Protein AF-A0A4R1Q1Z0-F1 (afdb_monomer)

Nearest PDB structures (foldseek):
  1ogk-assembly2_D  TM=5.297E-01  e=5.772E-01  Trypanosoma cruzi
  6xz3-assembly1_A-2  TM=3.949E-01  e=1.586E+00  Homo sapiens
  1yuz-assembly1_A  TM=3.335E-01  e=2.330E+00  Nitratidesulfovibrio vulgaris str. Hildenborough

Mean predicted aligned error: 6.87 Å

Structure (mmCIF, N/CA/C/O backbone):
data_AF-A0A4R1Q1Z0-F1
#
_entry.id   AF-A0A4R1Q1Z0-F1
#
loop_
_atom_site.group_PDB
_atom_site.id
_atom_site.type_symbol
_atom_site.label_atom_id
_atom_site.label_alt_id
_atom_site.label_comp_id
_atom_site.label_asym_id
_atom_site.label_entity_id
_atom_site.label_seq_id
_atom_site.pdbx_PDB_ins_code
_atom_site.Cartn_x
_atom_site.Cartn_y
_atom_site.Cartn_z
_atom_site.occupancy
_atom_site.B_iso_or_equiv
_atom_site.auth_seq_id
_atom_site.auth_comp_id
_atom_site.auth_asym_id
_atom_site.auth_atom_id
_atom_site.pdbx_PDB_model_num
ATOM 1 N N . MET A 1 1 ? 20.533 -13.311 30.817 1.00 55.41 1 MET A N 1
ATOM 2 C CA . MET A 1 1 ? 19.687 -13.899 29.756 1.00 55.41 1 MET A CA 1
ATOM 3 C C . MET A 1 1 ? 18.269 -13.989 30.281 1.00 55.41 1 MET A C 1
ATOM 5 O O . MET A 1 1 ? 18.076 -14.573 31.343 1.00 55.41 1 MET A O 1
ATOM 9 N N . ALA A 1 2 ? 17.304 -13.384 29.593 1.00 58.66 2 ALA A N 1
ATOM 10 C CA . ALA A 1 2 ? 15.893 -13.552 29.928 1.00 58.66 2 ALA A CA 1
ATOM 11 C C . ALA A 1 2 ? 15.382 -14.845 29.272 1.00 58.66 2 ALA A C 1
ATOM 13 O O . ALA A 1 2 ? 15.589 -15.056 28.075 1.00 58.66 2 ALA A O 1
ATOM 14 N N . LYS A 1 3 ? 14.753 -15.734 30.052 1.00 61.94 3 LYS A N 1
ATOM 15 C CA . LYS A 1 3 ? 14.012 -16.875 29.498 1.00 61.94 3 LYS A CA 1
ATOM 16 C C . LYS A 1 3 ? 12.682 -16.350 28.974 1.00 61.94 3 LYS A C 1
ATOM 18 O O . LYS A 1 3 ? 11.874 -15.863 29.759 1.00 61.94 3 LYS A O 1
ATOM 23 N 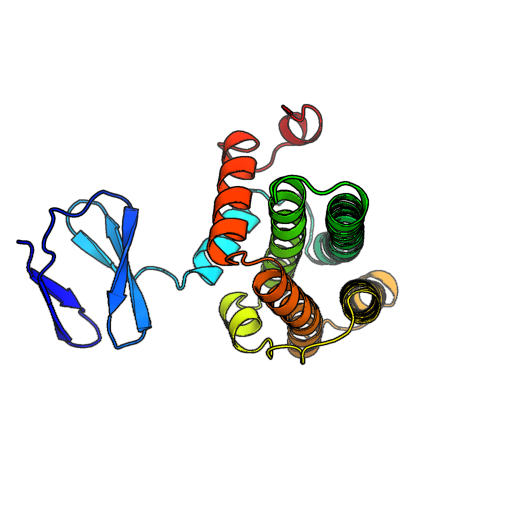N . LYS A 1 4 ? 12.456 -16.460 27.667 1.00 70.81 4 LYS A N 1
ATOM 24 C CA . LYS A 1 4 ? 11.132 -16.243 27.081 1.00 70.81 4 LYS A CA 1
ATOM 25 C C . LYS A 1 4 ? 10.390 -17.557 27.078 1.00 70.81 4 LYS A C 1
ATOM 27 O O . LYS A 1 4 ? 10.979 -18.545 26.663 1.00 70.81 4 LYS A O 1
ATOM 32 N N . GLN A 1 5 ? 9.127 -17.559 27.474 1.00 69.62 5 GLN A N 1
ATOM 33 C CA . GLN A 1 5 ? 8.225 -18.678 27.240 1.00 69.62 5 GLN A CA 1
ATOM 34 C C . GLN A 1 5 ? 7.004 -18.138 26.513 1.00 69.62 5 GLN A C 1
ATOM 36 O O . GLN A 1 5 ? 6.340 -17.226 26.999 1.00 69.62 5 GLN A O 1
ATOM 41 N N . CYS A 1 6 ? 6.714 -18.683 25.338 1.00 70.12 6 CYS A N 1
ATOM 42 C CA . CYS A 1 6 ? 5.484 -18.340 24.651 1.00 70.12 6 CYS A CA 1
ATOM 43 C C . CYS A 1 6 ? 4.298 -19.009 25.368 1.00 70.12 6 CYS A C 1
ATOM 45 O O . CYS A 1 6 ? 4.290 -20.237 25.486 1.00 70.12 6 CYS A O 1
ATOM 47 N N . PRO A 1 7 ? 3.273 -18.250 25.792 1.00 64.00 7 PRO A N 1
ATOM 48 C CA . PRO A 1 7 ? 2.113 -18.807 26.488 1.00 64.00 7 PRO A CA 1
ATOM 49 C C . PRO A 1 7 ? 1.233 -19.680 25.579 1.00 64.00 7 PRO A C 1
ATOM 51 O O . PRO A 1 7 ? 0.451 -20.479 26.078 1.00 64.00 7 PRO A O 1
ATOM 54 N N . ASN A 1 8 ? 1.371 -19.548 24.254 1.00 64.62 8 ASN A N 1
ATOM 55 C CA . ASN A 1 8 ? 0.574 -20.279 23.269 1.00 64.62 8 ASN A CA 1
ATOM 56 C C . ASN A 1 8 ? 1.241 -21.590 22.812 1.00 64.62 8 ASN A C 1
ATOM 58 O O . ASN A 1 8 ? 0.623 -22.646 22.834 1.00 64.62 8 ASN A O 1
ATOM 62 N N . CYS A 1 9 ? 2.510 -21.525 22.387 1.00 76.06 9 CYS A N 1
ATOM 63 C CA . CYS A 1 9 ? 3.259 -22.679 21.862 1.00 76.06 9 CYS A CA 1
ATOM 64 C C . CYS A 1 9 ? 4.075 -23.404 22.953 1.00 76.06 9 CYS A C 1
ATOM 66 O O . CYS A 1 9 ? 4.629 -24.468 22.694 1.00 76.06 9 CYS A O 1
ATOM 68 N N . GLY A 1 10 ? 4.229 -22.819 24.148 1.00 72.00 10 GLY A N 1
ATOM 69 C CA . GLY A 1 10 ? 5.053 -23.357 25.240 1.00 72.00 10 GLY A CA 1
ATOM 70 C C . GLY A 1 10 ? 6.567 -23.313 24.991 1.00 72.00 10 GLY A C 1
ATOM 71 O O . GLY A 1 10 ? 7.350 -23.590 25.901 1.00 72.00 10 GLY A O 1
ATOM 72 N N . ILE A 1 11 ? 6.998 -22.945 23.779 1.00 75.50 11 ILE A N 1
ATOM 73 C CA . ILE A 1 11 ? 8.408 -22.899 23.391 1.00 75.50 11 ILE A CA 1
ATOM 74 C C . ILE A 1 11 ? 9.126 -21.864 24.245 1.00 75.50 11 ILE A C 1
ATOM 76 O O . ILE A 1 11 ? 8.653 -20.739 24.428 1.00 75.50 11 ILE A O 1
ATOM 80 N N . THR A 1 12 ? 10.285 -22.273 24.754 1.00 71.62 12 THR A N 1
ATOM 81 C CA . THR A 1 12 ? 11.177 -21.424 25.532 1.00 71.62 12 THR A CA 1
ATOM 82 C C . THR A 1 12 ? 12.448 -21.172 24.739 1.00 71.62 12 THR A C 1
ATOM 84 O O . THR A 1 12 ? 13.056 -22.122 24.250 1.00 71.62 12 THR A O 1
ATOM 87 N N . TRP A 1 13 ? 12.874 -19.918 24.619 1.00 72.56 13 TRP A N 1
ATOM 88 C CA . TRP A 1 13 ? 14.158 -19.582 24.003 1.00 72.56 13 TRP A CA 1
ATOM 89 C C . TRP A 1 13 ? 14.901 -18.520 24.807 1.00 72.56 13 TRP A C 1
ATOM 91 O O . TRP A 1 13 ? 14.316 -17.767 25.592 1.00 72.56 13 TRP A O 1
ATOM 101 N N . LEU A 1 14 ? 16.225 -18.527 24.659 1.00 63.72 14 LEU A N 1
ATOM 102 C CA . LEU A 1 14 ? 17.121 -17.611 25.350 1.00 63.72 14 LEU A CA 1
ATOM 103 C C . LEU A 1 14 ? 17.309 -16.360 24.505 1.00 63.72 14 LEU A C 1
ATOM 105 O O . LEU A 1 14 ? 17.727 -16.443 23.351 1.00 63.72 14 LEU A O 1
ATOM 109 N N . GLU A 1 15 ? 17.054 -15.201 25.101 1.00 66.75 15 GLU A N 1
ATOM 110 C CA . GLU A 1 15 ? 17.528 -13.949 24.532 1.00 66.75 15 GLU A CA 1
ATOM 111 C C . GLU A 1 15 ? 18.948 -13.674 25.020 1.00 66.75 15 GLU A C 1
ATOM 113 O O . GLU A 1 15 ? 19.217 -13.623 26.229 1.00 66.75 15 GLU A O 1
ATOM 118 N N . LEU A 1 16 ? 19.867 -13.556 24.057 1.00 63.03 16 LEU A N 1
ATOM 119 C CA . LEU A 1 16 ? 21.285 -13.304 24.312 1.00 63.03 16 LEU A CA 1
ATOM 120 C C . LEU A 1 16 ? 21.515 -11.896 24.890 1.00 63.03 16 LEU A C 1
ATOM 122 O O . LEU A 1 16 ? 22.477 -11.694 25.627 1.00 63.03 16 LEU A O 1
ATOM 126 N N . SER A 1 17 ? 20.607 -10.956 24.617 1.00 73.94 17 SER A N 1
ATOM 127 C CA . SER A 1 17 ? 20.617 -9.572 25.097 1.00 73.94 17 SER A CA 1
ATOM 128 C C . SER A 1 17 ? 19.426 -9.265 26.016 1.00 73.94 17 SER A C 1
ATOM 130 O O . SER A 1 17 ? 18.444 -10.004 26.071 1.00 73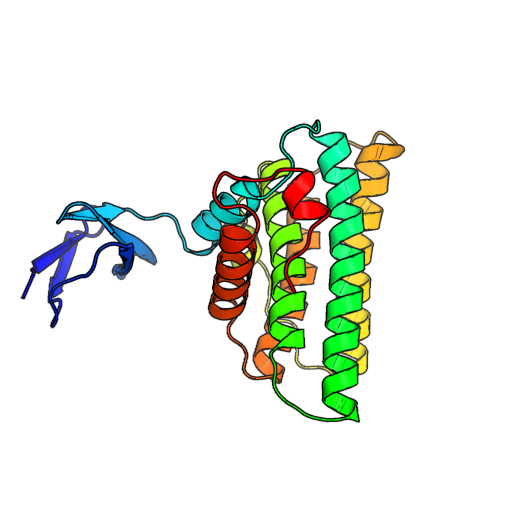.94 17 SER A O 1
ATOM 132 N N . ILE A 1 18 ? 19.529 -8.175 26.782 1.00 79.94 18 ILE A N 1
ATOM 133 C CA . ILE A 1 18 ? 18.391 -7.615 27.524 1.00 79.94 18 ILE A CA 1
ATOM 134 C C . ILE A 1 18 ? 17.449 -6.975 26.495 1.00 79.94 18 ILE A C 1
ATOM 136 O O . ILE A 1 18 ? 17.932 -6.167 25.697 1.00 79.94 18 ILE A O 1
ATOM 140 N N . PRO A 1 19 ? 16.152 -7.320 26.484 1.00 76.81 19 PRO A N 1
ATOM 141 C CA . PRO A 1 19 ? 15.234 -6.746 25.522 1.00 76.81 19 PRO A CA 1
ATOM 142 C C . PRO A 1 19 ? 14.951 -5.270 25.780 1.00 76.81 19 PRO A C 1
ATOM 144 O O . PRO A 1 19 ? 14.929 -4.813 26.924 1.00 76.81 19 PRO A O 1
ATOM 147 N N . VAL A 1 20 ? 14.730 -4.531 24.695 1.00 81.81 20 VAL A N 1
ATOM 148 C CA . VAL A 1 20 ? 14.376 -3.105 24.728 1.00 81.81 20 VAL A CA 1
ATOM 149 C C . VAL A 1 20 ? 12.871 -2.921 24.555 1.00 81.81 20 VAL A C 1
ATOM 151 O O . VAL A 1 20 ? 12.207 -3.734 23.911 1.00 81.81 20 VAL A O 1
ATOM 154 N N . GLU A 1 21 ? 12.316 -1.860 25.138 1.00 80.81 21 GLU A N 1
ATOM 155 C CA . GLU A 1 21 ? 10.889 -1.541 25.014 1.00 80.81 21 GLU A CA 1
ATOM 156 C C . GLU A 1 21 ? 10.485 -1.436 23.532 1.00 80.81 21 GLU A C 1
ATOM 158 O O . GLU A 1 21 ? 11.156 -0.778 22.736 1.00 80.81 21 GLU A O 1
ATOM 163 N N . GLY A 1 22 ? 9.404 -2.116 23.149 1.00 71.94 22 GLY A N 1
ATOM 164 C CA . GLY A 1 22 ? 8.926 -2.187 21.767 1.00 71.94 22 GLY A CA 1
ATOM 165 C C . GLY A 1 22 ? 9.637 -3.219 20.887 1.00 71.94 22 GLY A C 1
ATOM 166 O O . GLY A 1 22 ? 9.250 -3.382 19.727 1.00 71.94 22 GLY A O 1
ATOM 167 N N . GLN A 1 23 ? 10.633 -3.947 21.404 1.00 80.44 23 GLN A N 1
ATOM 168 C CA . GLN A 1 23 ? 11.298 -5.001 20.643 1.00 80.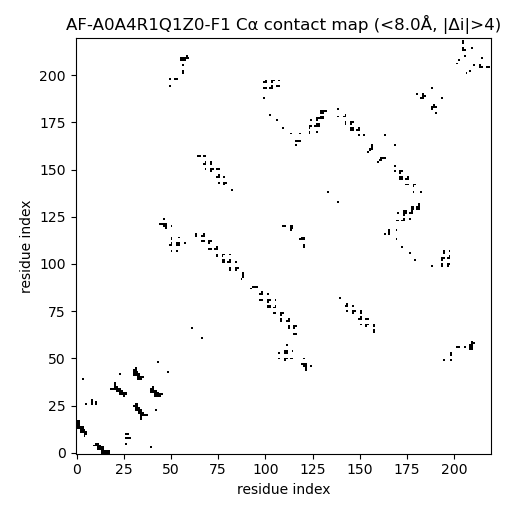44 23 GLN A CA 1
ATOM 169 C C . GLN A 1 23 ? 10.293 -6.074 20.214 1.00 80.44 23 GLN A C 1
ATOM 171 O O . GLN A 1 23 ? 9.562 -6.620 21.041 1.00 80.44 23 GLN A O 1
ATOM 176 N N . LYS A 1 24 ? 10.295 -6.404 18.918 1.00 78.69 24 LYS A N 1
ATOM 177 C CA . LYS A 1 24 ? 9.477 -7.475 18.340 1.00 78.69 24 LYS A CA 1
ATOM 178 C C . LYS A 1 24 ? 10.284 -8.769 18.213 1.00 78.69 24 LYS A C 1
ATOM 180 O O . LYS A 1 24 ? 11.485 -8.751 17.954 1.00 78.69 24 LYS A O 1
ATOM 185 N N . THR A 1 25 ? 9.625 -9.906 18.391 1.00 74.75 25 THR A N 1
ATOM 186 C CA . THR A 1 25 ? 10.178 -11.251 18.158 1.00 74.75 25 THR A CA 1
ATOM 187 C C . THR A 1 25 ? 9.052 -12.176 17.691 1.00 74.75 25 THR A C 1
ATOM 189 O O . THR A 1 25 ? 7.886 -11.845 17.881 1.00 74.75 25 THR A O 1
ATOM 192 N N . SER A 1 26 ? 9.363 -13.334 17.115 1.00 72.50 26 SER A N 1
ATOM 193 C CA . SER A 1 26 ? 8.369 -14.340 16.715 1.00 72.50 26 SER A CA 1
ATOM 194 C C . SER A 1 26 ? 8.646 -15.703 17.375 1.00 72.50 26 SER A C 1
ATOM 196 O O . SER A 1 26 ? 9.806 -16.083 17.536 1.00 72.50 26 SER A O 1
ATOM 198 N N . CYS A 1 27 ? 7.597 -16.438 17.796 1.00 72.94 27 CYS A N 1
ATOM 199 C CA . CYS A 1 27 ? 7.708 -17.882 18.124 1.00 72.94 27 CYS A CA 1
ATOM 200 C C . CYS A 1 27 ? 7.717 -18.693 16.812 1.00 72.94 27 CYS A C 1
ATOM 202 O O . CYS A 1 27 ? 7.196 -18.240 15.798 1.00 72.94 27 CYS A O 1
ATOM 204 N N . MET A 1 28 ? 8.192 -19.946 16.849 1.00 71.12 28 MET A N 1
ATOM 205 C CA . MET A 1 28 ? 7.955 -20.936 15.781 1.00 71.12 28 MET A CA 1
ATOM 206 C C . MET A 1 28 ? 6.467 -21.195 15.468 1.00 71.12 28 MET A C 1
ATOM 208 O O . MET A 1 28 ? 6.174 -21.792 14.445 1.00 71.12 28 MET A O 1
ATOM 212 N N . CYS A 1 29 ? 5.522 -20.762 16.313 1.00 67.25 29 CYS A N 1
ATOM 213 C CA . CYS A 1 29 ? 4.090 -20.760 15.986 1.00 67.25 29 CYS A CA 1
ATOM 214 C C . CYS A 1 29 ? 3.644 -19.514 15.203 1.00 67.25 29 CYS A C 1
ATOM 216 O O . CYS A 1 29 ? 2.459 -19.196 15.205 1.00 67.25 29 CYS A O 1
ATOM 218 N N . GLU A 1 30 ? 4.597 -18.773 14.630 1.00 67.00 30 GLU A N 1
ATOM 219 C CA . GLU A 1 30 ? 4.412 -17.582 13.785 1.00 67.00 30 GLU A CA 1
ATOM 220 C C . GLU A 1 30 ? 3.736 -16.385 14.470 1.00 67.00 30 GLU A C 1
ATOM 222 O O . GLU A 1 30 ? 3.604 -15.315 13.882 1.00 67.00 30 GLU A O 1
ATOM 227 N N . LYS A 1 31 ? 3.392 -16.505 15.757 1.00 72.12 31 LYS A N 1
ATOM 228 C CA . LYS A 1 31 ? 2.925 -15.374 16.555 1.00 72.12 31 LYS A CA 1
ATOM 229 C C . LYS A 1 31 ? 4.054 -14.387 16.825 1.00 72.12 31 LYS A C 1
ATOM 231 O O . LYS A 1 31 ? 5.142 -14.774 17.269 1.00 72.12 31 LYS A O 1
ATOM 236 N N . THR A 1 32 ? 3.747 -13.113 16.621 1.00 75.75 32 THR A N 1
ATOM 237 C CA . THR A 1 32 ? 4.595 -11.989 17.014 1.00 75.75 32 THR A CA 1
ATOM 238 C C . THR A 1 32 ? 4.410 -11.713 18.501 1.00 75.75 32 THR A C 1
ATOM 240 O O . THR A 1 32 ? 3.306 -11.795 19.028 1.00 75.75 32 THR A O 1
ATOM 243 N N . PHE A 1 33 ? 5.489 -11.361 19.187 1.00 77.69 33 PHE A N 1
ATOM 244 C CA . PHE A 1 33 ? 5.475 -10.873 20.559 1.00 77.69 33 PHE A CA 1
ATOM 245 C C . PHE A 1 33 ? 6.198 -9.534 20.619 1.00 77.69 33 PHE A C 1
ATOM 247 O O . PHE A 1 33 ? 7.193 -9.336 19.917 1.00 77.69 33 PHE A O 1
ATOM 254 N N . VAL A 1 34 ? 5.712 -8.631 21.466 1.00 78.94 34 VAL A N 1
ATOM 255 C CA . VAL A 1 34 ? 6.321 -7.318 21.706 1.00 78.94 34 VAL A CA 1
ATOM 256 C C . VAL A 1 34 ? 6.708 -7.210 23.173 1.00 78.94 34 VAL A C 1
ATOM 258 O O . VAL A 1 34 ? 5.917 -7.550 24.055 1.00 78.94 34 VAL A O 1
ATOM 261 N N . PHE A 1 35 ? 7.928 -6.754 23.439 1.00 78.50 35 PHE A N 1
ATOM 262 C CA . PHE A 1 35 ? 8.377 -6.473 24.795 1.00 78.50 35 PHE A CA 1
ATOM 263 C C . PHE A 1 35 ? 7.803 -5.136 25.262 1.00 78.50 35 PHE A C 1
ATOM 265 O O . PHE A 1 35 ? 8.100 -4.100 24.664 1.00 78.50 35 PHE A O 1
ATOM 272 N N . GLN A 1 36 ? 6.961 -5.167 26.295 1.00 77.25 36 GLN A N 1
ATOM 273 C CA . GLN A 1 36 ? 6.381 -3.974 26.903 1.00 77.25 36 GLN A CA 1
ATOM 274 C C . GLN A 1 36 ? 6.275 -4.104 28.419 1.00 77.25 36 GLN A C 1
ATOM 276 O O . GLN A 1 36 ? 5.877 -5.152 28.940 1.00 77.25 36 GLN A O 1
ATOM 281 N N . ASN A 1 37 ? 6.578 -3.026 29.143 1.00 80.56 37 ASN A N 1
ATOM 282 C CA . ASN A 1 37 ? 6.478 -2.978 30.608 1.00 80.56 37 ASN A CA 1
ATOM 283 C C . ASN A 1 37 ? 7.208 -4.151 31.297 1.00 80.56 37 ASN A C 1
ATOM 285 O O . ASN A 1 37 ? 6.685 -4.786 32.218 1.00 80.56 37 ASN A O 1
ATOM 289 N N . GLY A 1 38 ? 8.401 -4.492 30.803 1.00 77.94 38 GLY A N 1
ATOM 290 C CA . GLY A 1 38 ? 9.226 -5.563 31.366 1.00 77.94 38 GLY A CA 1
ATOM 291 C C . GLY A 1 38 ? 8.775 -6.994 31.041 1.00 77.94 38 GLY A C 1
ATOM 292 O O . GLY A 1 38 ? 9.396 -7.932 31.536 1.00 77.94 38 GLY A O 1
ATOM 293 N N . ASN A 1 39 ? 7.732 -7.187 30.224 1.00 76.81 39 ASN A N 1
ATOM 294 C CA . ASN A 1 39 ? 7.193 -8.504 29.867 1.00 76.81 39 ASN A CA 1
ATOM 295 C C . ASN A 1 39 ? 6.954 -8.646 28.357 1.00 76.81 39 ASN A C 1
ATOM 297 O O . ASN A 1 39 ? 6.812 -7.665 27.634 1.00 76.81 39 ASN A O 1
ATOM 301 N N . TRP A 1 40 ? 6.891 -9.888 27.877 1.00 74.56 40 TRP A N 1
ATOM 302 C CA . TRP A 1 40 ? 6.496 -10.191 26.501 1.00 74.56 40 TRP A CA 1
ATOM 303 C C . TRP A 1 40 ? 4.981 -10.340 26.411 1.00 74.56 40 TRP A C 1
ATOM 305 O O . TRP A 1 40 ? 4.400 -11.166 27.112 1.00 74.56 40 TRP A O 1
ATOM 315 N N . HIS A 1 41 ? 4.365 -9.576 25.515 1.00 73.50 41 HIS A N 1
ATOM 316 C CA . HIS A 1 41 ? 2.935 -9.649 25.213 1.00 73.50 41 HIS A CA 1
ATOM 317 C C . HIS A 1 41 ? 2.745 -10.198 23.807 1.00 73.50 41 HIS A C 1
ATOM 319 O O . HIS A 1 41 ? 3.599 -9.983 22.944 1.00 73.50 41 HIS A O 1
ATOM 325 N N . GLU A 1 42 ? 1.641 -10.908 23.570 1.00 76.00 42 GLU A N 1
ATOM 326 C CA . GLU A 1 42 ? 1.255 -11.271 22.205 1.00 76.00 42 GLU A CA 1
ATOM 327 C C . GLU A 1 42 ? 1.051 -9.983 21.401 1.00 76.00 42 GLU A C 1
ATOM 329 O O . GLU A 1 42 ? 0.263 -9.113 21.769 1.00 76.00 42 GLU A O 1
ATOM 334 N N . GLY A 1 43 ? 1.842 -9.836 20.346 1.00 70.94 43 GLY A N 1
ATOM 335 C CA . GLY A 1 43 ? 1.789 -8.719 19.425 1.00 70.94 43 GLY A CA 1
ATOM 336 C C . GLY A 1 43 ? 0.908 -9.051 18.236 1.00 70.94 43 GLY A C 1
ATOM 337 O O . GLY A 1 43 ? 0.806 -10.207 17.826 1.00 70.94 43 GLY A O 1
ATOM 338 N N . PHE A 1 44 ? 0.332 -8.020 17.630 1.00 72.06 44 PHE A N 1
ATOM 339 C CA . PHE A 1 44 ? -0.293 -8.171 16.324 1.00 72.06 44 PHE A CA 1
ATOM 340 C C . PHE A 1 44 ? 0.735 -8.686 15.297 1.00 72.06 44 PHE A C 1
ATOM 342 O O . PHE A 1 44 ? 1.920 -8.320 15.368 1.00 72.06 44 PHE A O 1
ATOM 349 N N . PRO A 1 45 ? 0.311 -9.509 14.320 1.00 83.94 45 PRO A N 1
ATOM 350 C CA . PRO A 1 45 ? 1.072 -9.723 13.097 1.00 83.94 45 PRO A CA 1
ATOM 351 C C . PRO A 1 45 ? 1.542 -8.384 12.513 1.00 83.94 45 PRO A C 1
ATOM 353 O O . PRO A 1 45 ? 0.865 -7.361 12.643 1.00 83.94 45 PRO A O 1
ATOM 356 N N . TYR A 1 46 ? 2.723 -8.373 11.890 1.00 87.44 46 TYR A N 1
ATOM 357 C CA . TYR A 1 46 ? 3.382 -7.124 11.497 1.00 87.44 46 TYR A CA 1
ATOM 358 C C . TYR A 1 46 ? 2.479 -6.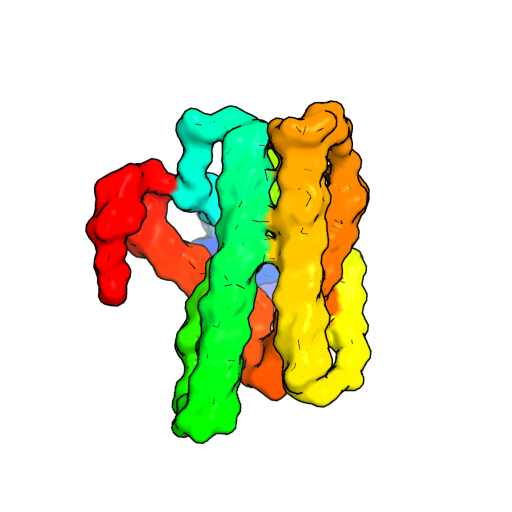222 10.638 1.00 87.44 46 TYR A C 1
ATOM 360 O O . TYR A 1 46 ? 2.383 -5.023 10.908 1.00 87.44 46 TYR A O 1
ATOM 368 N N . PHE A 1 47 ? 1.777 -6.784 9.648 1.00 93.75 47 PHE A N 1
ATOM 369 C CA . PHE A 1 47 ? 0.934 -5.993 8.751 1.00 93.75 47 PHE A CA 1
ATOM 370 C C . PHE A 1 47 ? -0.405 -5.585 9.379 1.00 93.75 47 PHE A C 1
ATOM 372 O O . PHE A 1 47 ? -0.976 -4.583 8.954 1.00 93.75 47 PHE A O 1
ATOM 379 N N . GLU A 1 48 ? -0.879 -6.275 10.421 1.00 92.88 48 GLU A N 1
ATOM 380 C CA . GLU A 1 48 ? -2.027 -5.805 11.213 1.00 92.88 48 GLU A CA 1
ATOM 381 C C . GLU A 1 48 ? -1.647 -4.599 12.079 1.00 92.88 48 GLU A C 1
ATOM 383 O O . GLU A 1 48 ? -2.403 -3.629 12.172 1.00 92.88 48 GLU A O 1
ATOM 388 N N . GLU A 1 49 ? -0.441 -4.608 12.654 1.00 92.69 49 GLU A N 1
ATOM 389 C CA . GLU A 1 49 ? 0.086 -3.439 13.361 1.00 92.69 49 GLU A CA 1
ATOM 390 C C . GLU A 1 49 ? 0.294 -2.262 12.400 1.00 92.69 49 GLU A C 1
ATOM 392 O O . GLU A 1 49 ? -0.119 -1.140 12.698 1.00 92.69 49 GLU A O 1
ATOM 397 N N . TYR A 1 50 ? 0.863 -2.508 11.214 1.00 96.62 50 TYR A N 1
ATOM 398 C CA . TYR A 1 50 ? 0.967 -1.486 10.170 1.00 96.62 50 TYR A CA 1
ATOM 399 C C . TYR A 1 50 ? -0.410 -0.917 9.798 1.00 96.62 50 TYR A C 1
ATOM 401 O O . TYR A 1 50 ? -0.574 0.301 9.770 1.00 96.62 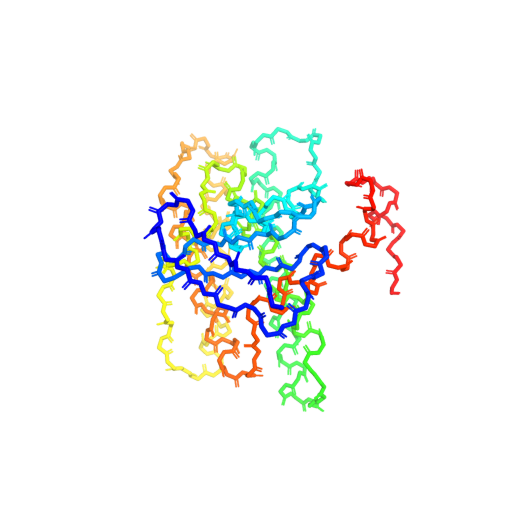50 TYR A O 1
ATOM 409 N N . GLN A 1 51 ? -1.418 -1.772 9.591 1.00 97.75 51 GLN A N 1
ATOM 410 C CA . GLN A 1 51 ? -2.784 -1.350 9.278 1.00 97.75 51 GLN A CA 1
ATOM 411 C C . GLN A 1 51 ? -3.378 -0.437 10.361 1.00 97.75 51 GLN A C 1
ATOM 413 O O . GLN A 1 51 ? -3.957 0.602 10.036 1.00 97.75 51 GLN A O 1
ATOM 418 N N . ARG A 1 52 ? -3.192 -0.769 11.646 1.00 95.62 52 ARG A N 1
ATOM 419 C CA . ARG A 1 52 ? -3.616 0.091 12.767 1.00 95.62 52 ARG A CA 1
ATOM 420 C C . ARG A 1 52 ? -2.892 1.436 12.781 1.00 95.62 52 ARG A C 1
ATOM 422 O O . ARG A 1 52 ? -3.517 2.473 13.012 1.00 95.62 52 ARG A O 1
ATOM 429 N N . LEU A 1 53 ? -1.577 1.431 12.570 1.00 95.50 53 LEU A N 1
ATOM 430 C CA . LEU A 1 53 ? -0.763 2.648 12.584 1.00 95.50 53 LEU A CA 1
ATOM 431 C C . LEU A 1 53 ? -1.088 3.562 11.396 1.00 95.50 53 LEU A C 1
ATOM 433 O O . LEU A 1 53 ? -1.175 4.777 11.583 1.00 95.50 53 LEU A O 1
ATOM 437 N N . ALA A 1 54 ? -1.330 2.987 10.217 1.00 97.25 54 ALA A N 1
ATOM 438 C CA . ALA A 1 54 ? -1.804 3.703 9.039 1.00 97.25 54 ALA A CA 1
ATOM 439 C C . ALA A 1 54 ? -3.168 4.357 9.311 1.00 97.25 54 ALA A C 1
ATOM 441 O O . ALA A 1 54 ? -3.318 5.566 9.128 1.00 97.25 54 ALA A O 1
ATOM 442 N N . GLU A 1 55 ? -4.125 3.604 9.863 1.00 96.12 55 GLU A N 1
ATOM 443 C CA . GLU A 1 55 ? -5.464 4.108 10.194 1.00 96.12 55 GLU A CA 1
ATOM 444 C C . GLU A 1 55 ? -5.437 5.302 11.158 1.00 96.12 55 GLU A C 1
ATOM 446 O O . GLU A 1 55 ? -6.179 6.264 10.982 1.00 96.12 55 GLU A O 1
ATOM 451 N N . ARG A 1 56 ? -4.533 5.303 12.146 1.00 95.31 56 ARG A N 1
ATOM 452 C CA . ARG A 1 56 ? -4.365 6.430 13.085 1.00 95.31 56 ARG A CA 1
ATOM 453 C C . ARG A 1 56 ? -4.061 7.761 12.379 1.00 95.31 56 ARG A C 1
ATOM 455 O O . ARG A 1 56 ? -4.311 8.835 12.922 1.00 95.31 56 ARG A O 1
ATOM 462 N N . THR A 1 57 ? -3.475 7.685 11.189 1.00 94.31 57 THR A N 1
ATOM 463 C CA . THR A 1 57 ? -3.055 8.837 10.378 1.00 94.31 57 THR A CA 1
ATOM 464 C C . THR A 1 57 ? -4.039 9.158 9.252 1.00 94.31 57 THR A C 1
ATOM 466 O O . THR A 1 57 ? -3.836 10.127 8.523 1.00 94.31 57 THR A O 1
ATOM 469 N N . ALA A 1 58 ? -5.117 8.378 9.125 1.00 93.69 58 ALA A N 1
ATOM 470 C CA . ALA A 1 58 ? -6.194 8.615 8.179 1.00 93.69 58 ALA A CA 1
ATOM 471 C C . ALA A 1 58 ? -7.203 9.638 8.719 1.00 93.69 58 ALA A C 1
ATOM 473 O O . ALA A 1 58 ? -7.367 9.832 9.925 1.00 93.69 58 ALA A O 1
ATOM 474 N N . ASN A 1 59 ? -7.906 10.309 7.806 1.00 89.31 59 ASN A N 1
ATOM 475 C CA . ASN A 1 59 ? -8.971 11.231 8.178 1.00 89.31 59 ASN A CA 1
ATOM 476 C C . ASN A 1 59 ? -10.234 10.463 8.612 1.00 89.31 59 ASN A C 1
ATOM 478 O O . ASN A 1 59 ? -10.981 9.956 7.775 1.00 89.31 59 ASN A O 1
ATOM 482 N N . ASN A 1 60 ? -10.504 10.450 9.918 1.00 80.62 60 ASN A N 1
ATOM 483 C CA . ASN A 1 60 ? -11.641 9.739 10.512 1.00 80.62 60 ASN A CA 1
ATOM 484 C C . ASN A 1 60 ? -12.961 10.529 10.508 1.00 80.62 60 ASN A C 1
ATOM 486 O O . ASN A 1 60 ? -13.978 10.016 10.964 1.00 80.62 60 ASN A O 1
ATOM 490 N N . GLY A 1 61 ? -12.978 11.758 9.979 1.00 84.31 61 GLY A N 1
ATOM 491 C CA . GLY A 1 61 ? -14.200 12.565 9.864 1.00 84.31 61 GLY A CA 1
ATOM 492 C C . GLY A 1 61 ? -15.129 12.156 8.713 1.00 84.31 61 GLY A C 1
ATOM 493 O O . GLY A 1 61 ? -16.180 12.765 8.536 1.00 84.31 61 GLY A O 1
ATOM 494 N N . GLN A 1 62 ? -14.740 11.166 7.904 1.00 86.81 62 GLN A N 1
ATOM 495 C CA . GLN A 1 62 ? -15.461 10.731 6.708 1.00 86.81 62 GLN A CA 1
ATOM 496 C C . GLN A 1 62 ? -16.213 9.416 6.950 1.00 86.81 62 GLN A C 1
ATOM 498 O O . GLN A 1 62 ? -15.683 8.485 7.558 1.00 86.81 62 GLN A O 1
ATOM 503 N N . GLY A 1 63 ? -17.429 9.306 6.407 1.00 92.75 63 GLY A N 1
ATOM 504 C CA . GLY A 1 63 ? -18.170 8.040 6.382 1.00 92.75 63 GLY A CA 1
ATOM 505 C C . GLY A 1 63 ? -17.511 6.996 5.469 1.00 92.75 63 GLY A C 1
ATOM 506 O O . GLY A 1 63 ? -16.738 7.340 4.573 1.00 92.75 63 GLY A O 1
ATOM 507 N N . ALA A 1 64 ? -17.851 5.716 5.652 1.00 93.62 64 ALA A N 1
ATOM 508 C CA . ALA A 1 64 ? -17.208 4.603 4.944 1.00 93.62 64 ALA A CA 1
ATOM 509 C C . ALA A 1 64 ? -17.217 4.756 3.409 1.00 93.62 64 ALA A C 1
ATOM 511 O O . ALA A 1 64 ? -16.176 4.610 2.779 1.00 93.62 64 ALA A O 1
ATOM 512 N N . MET A 1 65 ? -18.347 5.133 2.798 1.00 94.56 65 MET A N 1
ATOM 513 C CA . MET A 1 65 ? -18.431 5.315 1.336 1.00 94.56 65 MET A CA 1
ATOM 514 C C . MET A 1 65 ? -17.544 6.453 0.821 1.00 94.56 65 MET A C 1
ATOM 516 O O . MET A 1 65 ? -16.898 6.319 -0.217 1.00 94.56 65 MET A O 1
ATOM 520 N N . GLN A 1 66 ? -17.459 7.557 1.567 1.00 95.44 66 GLN A N 1
ATOM 521 C CA . GLN A 1 66 ? -16.575 8.667 1.220 1.00 95.44 66 GLN A CA 1
ATOM 522 C C . GLN A 1 66 ? -15.106 8.245 1.318 1.00 95.44 66 GLN A C 1
ATOM 524 O O . GLN A 1 66 ? -14.320 8.580 0.434 1.00 95.44 66 GLN A O 1
ATOM 529 N N . ARG A 1 67 ? -14.749 7.468 2.349 1.00 95.81 67 ARG A N 1
ATOM 530 C CA . ARG A 1 67 ? -13.407 6.895 2.506 1.00 95.81 67 ARG A CA 1
ATOM 531 C C . ARG A 1 67 ? -13.057 5.946 1.365 1.00 95.81 67 ARG A C 1
ATOM 533 O O . ARG A 1 67 ? -11.983 6.081 0.794 1.00 95.81 67 ARG A O 1
ATOM 540 N N . LEU A 1 68 ? -13.964 5.043 0.983 1.00 96.88 68 LEU A N 1
ATOM 541 C CA . LEU A 1 68 ? -13.764 4.133 -0.151 1.00 96.88 68 LEU A CA 1
ATOM 542 C C . LEU A 1 68 ? -13.511 4.899 -1.454 1.00 96.88 68 LEU A C 1
ATOM 544 O O . LEU A 1 68 ? -12.566 4.583 -2.170 1.00 96.88 68 LEU A O 1
ATOM 548 N N . GLY A 1 69 ? -14.310 5.930 -1.743 1.00 95.88 69 GLY A N 1
ATOM 549 C CA . GLY A 1 69 ? -14.104 6.769 -2.926 1.00 95.88 69 GLY A CA 1
ATOM 550 C C . GLY A 1 69 ? -12.765 7.508 -2.883 1.00 95.88 69 GLY A C 1
ATOM 551 O O . GLY A 1 69 ? -11.994 7.452 -3.837 1.00 95.88 69 GLY A O 1
ATOM 552 N N . ASN A 1 70 ? -12.461 8.151 -1.753 1.00 96.00 70 ASN A N 1
ATOM 553 C CA . ASN A 1 70 ? -11.225 8.902 -1.539 1.00 96.00 70 ASN A CA 1
ATOM 554 C C . ASN A 1 70 ? -9.978 8.010 -1.681 1.00 96.00 70 ASN A C 1
ATOM 556 O O . ASN A 1 70 ? -9.130 8.243 -2.539 1.00 96.00 70 ASN A O 1
ATOM 560 N N . PHE A 1 71 ? -9.895 6.941 -0.891 1.00 97.44 71 PHE A N 1
ATOM 561 C CA . PHE A 1 71 ? -8.740 6.044 -0.872 1.00 97.44 71 PHE A CA 1
ATOM 562 C C . PHE A 1 71 ? -8.607 5.232 -2.163 1.00 97.44 71 PHE A C 1
ATOM 564 O O . PHE A 1 71 ? -7.494 4.957 -2.607 1.00 97.44 71 PHE A O 1
ATOM 571 N N . GLY A 1 72 ? -9.732 4.908 -2.807 1.00 96.31 72 GLY A N 1
ATOM 572 C CA . GLY A 1 72 ? -9.755 4.271 -4.118 1.00 96.31 72 GLY A CA 1
ATOM 573 C C . GLY A 1 72 ? -9.173 5.136 -5.233 1.00 96.31 72 GLY A C 1
ATOM 574 O O . GLY A 1 72 ? -8.585 4.595 -6.162 1.00 96.31 72 GLY A O 1
ATOM 575 N N . MET A 1 73 ? -9.298 6.463 -5.161 1.00 96.94 73 MET A N 1
ATOM 576 C CA . MET A 1 73 ? -8.593 7.371 -6.076 1.00 96.94 73 MET A CA 1
ATOM 577 C C . MET A 1 73 ? -7.136 7.576 -5.649 1.00 96.94 73 MET A C 1
ATOM 579 O O . MET A 1 73 ? -6.247 7.583 -6.497 1.00 96.94 73 MET A O 1
ATOM 583 N N . GLY A 1 74 ? -6.890 7.692 -4.340 1.00 97.56 74 GLY A N 1
ATOM 584 C CA . GLY A 1 74 ? -5.556 7.896 -3.778 1.00 97.56 74 GLY A CA 1
ATOM 585 C C . GLY A 1 74 ? -4.560 6.806 -4.173 1.00 97.56 74 GLY A C 1
ATOM 586 O O . GLY A 1 74 ? -3.483 7.127 -4.661 1.00 97.56 74 GLY A O 1
ATOM 587 N N . ILE A 1 75 ? -4.948 5.526 -4.098 1.00 97.94 75 ILE A N 1
ATOM 588 C CA . ILE A 1 75 ? -4.071 4.412 -4.501 1.00 97.94 75 ILE A CA 1
ATOM 589 C C . ILE A 1 75 ? -3.579 4.533 -5.952 1.00 97.94 75 ILE A C 1
ATOM 591 O O . ILE A 1 75 ? -2.424 4.214 -6.231 1.00 97.94 75 ILE A O 1
ATOM 595 N N . ALA A 1 76 ? -4.418 5.008 -6.881 1.00 96.62 76 ALA A N 1
ATOM 596 C CA . ALA A 1 76 ? -4.024 5.202 -8.275 1.00 96.62 76 ALA A CA 1
ATOM 597 C C . ALA A 1 76 ? -3.027 6.361 -8.429 1.00 96.62 76 ALA A C 1
ATOM 599 O O . ALA A 1 76 ? -2.079 6.236 -9.203 1.00 96.62 76 ALA A O 1
ATOM 600 N N . GLY A 1 77 ? -3.217 7.444 -7.668 1.00 97.88 77 GLY A N 1
ATOM 601 C CA . GLY A 1 77 ? -2.293 8.579 -7.614 1.00 97.88 77 GLY A CA 1
ATOM 602 C C . GLY A 1 77 ? -0.911 8.175 -7.105 1.00 97.88 77 GLY A C 1
ATOM 603 O O . GLY A 1 77 ? 0.065 8.309 -7.836 1.00 97.88 77 GLY A O 1
ATOM 604 N N . GLU A 1 78 ? -0.834 7.572 -5.916 1.00 98.50 78 GLU A N 1
ATOM 605 C CA . GLU A 1 78 ? 0.453 7.147 -5.335 1.00 98.50 78 GLU A CA 1
ATOM 606 C C . GLU A 1 78 ? 1.142 6.064 -6.175 1.00 98.50 78 GLU A C 1
ATOM 608 O O . GLU A 1 78 ? 2.366 5.988 -6.243 1.00 98.50 78 GLU A O 1
ATOM 613 N N . THR A 1 79 ? 0.365 5.227 -6.871 1.00 98.62 79 THR A N 1
ATOM 614 C CA . THR A 1 79 ? 0.929 4.256 -7.820 1.00 98.62 79 THR A CA 1
ATOM 615 C C . THR A 1 79 ? 1.630 4.956 -8.981 1.00 98.62 79 THR A C 1
ATOM 617 O O . THR A 1 79 ? 2.682 4.497 -9.424 1.00 98.62 79 THR A O 1
ATOM 620 N N . ALA A 1 80 ? 1.058 6.047 -9.493 1.00 98.31 80 ALA A N 1
ATOM 621 C CA . ALA A 1 80 ? 1.678 6.823 -10.557 1.00 98.31 80 ALA A CA 1
ATOM 622 C C . ALA A 1 80 ? 2.959 7.519 -10.069 1.00 98.31 80 ALA A C 1
ATOM 624 O O . ALA A 1 80 ? 3.958 7.479 -10.783 1.00 98.31 80 ALA A O 1
ATOM 625 N N . GLU A 1 81 ? 2.965 8.067 -8.848 1.00 98.56 81 GLU A N 1
ATOM 626 C CA . GLU A 1 81 ? 4.171 8.651 -8.237 1.00 98.56 81 GLU A CA 1
ATOM 627 C C . GLU A 1 81 ? 5.273 7.596 -8.039 1.00 98.56 81 GLU A C 1
ATOM 629 O O . GLU A 1 81 ? 6.429 7.828 -8.391 1.00 98.56 81 GLU A O 1
ATOM 634 N N . PHE A 1 82 ? 4.925 6.389 -7.579 1.00 98.62 82 PHE A N 1
ATOM 635 C CA . PHE A 1 82 ? 5.887 5.287 -7.476 1.00 98.62 82 PHE A CA 1
ATOM 636 C C . PHE A 1 82 ? 6.463 4.876 -8.837 1.00 98.62 82 PHE A C 1
ATOM 638 O O . PHE A 1 82 ? 7.665 4.639 -8.956 1.00 98.62 82 PHE A O 1
ATOM 645 N N . ILE A 1 83 ? 5.626 4.808 -9.876 1.00 98.44 83 ILE A N 1
ATOM 646 C CA . ILE A 1 83 ? 6.088 4.529 -11.241 1.00 98.44 83 ILE A CA 1
ATOM 647 C C . ILE A 1 83 ? 7.052 5.619 -11.718 1.00 98.44 83 ILE A C 1
ATOM 649 O O . ILE A 1 83 ? 8.080 5.283 -12.304 1.00 98.44 83 ILE A O 1
ATOM 653 N N . ASP A 1 84 ? 6.761 6.892 -11.452 1.00 98.19 84 ASP A N 1
ATOM 654 C CA . ASP A 1 84 ? 7.656 7.997 -11.805 1.00 98.19 84 ASP A CA 1
ATOM 655 C C . ASP A 1 84 ? 9.003 7.880 -11.077 1.00 98.19 84 ASP A C 1
ATOM 657 O O . ASP A 1 84 ? 10.056 7.964 -11.706 1.00 98.19 84 ASP A O 1
ATOM 661 N N . ALA A 1 85 ? 8.994 7.555 -9.779 1.00 98.06 85 ALA A N 1
ATOM 662 C CA . ALA A 1 85 ? 10.213 7.303 -9.010 1.00 98.06 85 ALA A CA 1
ATOM 663 C C . ALA A 1 85 ? 11.055 6.152 -9.596 1.00 98.06 85 ALA A C 1
ATOM 665 O O . ALA A 1 85 ? 12.279 6.270 -9.692 1.00 98.06 85 ALA A O 1
ATOM 666 N N . VAL A 1 86 ? 10.411 5.062 -10.029 1.00 97.88 86 VAL A N 1
ATOM 667 C CA . VAL A 1 86 ? 11.076 3.940 -10.713 1.00 97.88 86 VAL A CA 1
ATOM 668 C C . VAL A 1 86 ? 11.672 4.383 -12.050 1.00 97.88 86 VAL A C 1
ATOM 670 O O . VAL A 1 86 ? 12.827 4.079 -12.340 1.00 97.88 86 VAL A O 1
ATOM 673 N N . VAL A 1 87 ? 10.913 5.112 -12.871 1.00 96.81 87 VAL A N 1
ATOM 674 C CA . VAL A 1 87 ? 11.379 5.591 -14.182 1.00 96.81 87 VAL A CA 1
ATOM 675 C C . VAL A 1 87 ? 12.558 6.550 -14.027 1.00 96.81 87 VAL A C 1
ATOM 677 O O . VAL A 1 87 ? 13.558 6.409 -14.730 1.00 96.81 87 VAL A O 1
ATOM 680 N N . ASN A 1 88 ? 12.482 7.481 -13.078 1.00 96.94 88 ASN A N 1
ATOM 681 C CA . ASN A 1 88 ? 13.562 8.419 -12.791 1.00 96.94 88 ASN A CA 1
ATOM 682 C C . ASN A 1 88 ? 14.834 7.691 -12.343 1.00 96.94 88 ASN A C 1
ATOM 684 O O . ASN A 1 88 ? 15.919 8.013 -12.831 1.00 96.94 88 ASN A O 1
ATOM 688 N N . PHE A 1 89 ? 14.707 6.672 -11.488 1.00 96.69 89 PHE A N 1
ATOM 689 C CA . PHE A 1 89 ? 15.833 5.826 -11.094 1.00 96.69 89 PHE A CA 1
ATOM 690 C C . PHE A 1 89 ? 16.456 5.091 -12.292 1.00 96.69 89 PHE A C 1
ATOM 692 O O . PHE A 1 89 ? 17.674 5.033 -12.415 1.00 96.69 89 PHE A O 1
ATOM 699 N N . GLU A 1 90 ? 15.648 4.561 -13.209 1.00 96.00 90 GLU A N 1
ATOM 700 C CA . GLU A 1 90 ? 16.142 3.837 -14.391 1.00 96.00 90 GLU A CA 1
ATOM 701 C C . GLU A 1 90 ? 16.835 4.752 -15.413 1.00 96.00 90 GLU A C 1
ATOM 703 O O . GLU A 1 90 ? 17.760 4.322 -16.101 1.00 96.00 90 GLU A O 1
ATOM 708 N N . ILE A 1 91 ? 16.416 6.018 -15.511 1.00 96.00 91 ILE A N 1
ATOM 709 C CA . ILE A 1 91 ? 17.013 7.002 -16.426 1.00 96.00 91 ILE A CA 1
ATOM 710 C C . ILE A 1 91 ? 18.288 7.612 -15.839 1.00 96.00 91 ILE A C 1
ATOM 712 O O . ILE A 1 91 ? 19.304 7.707 -16.528 1.00 96.00 91 ILE A O 1
ATOM 716 N N . ALA A 1 92 ? 18.218 8.086 -14.595 1.00 94.88 92 ALA A N 1
ATOM 717 C CA . ALA A 1 92 ? 19.251 8.928 -13.993 1.00 94.88 92 ALA A CA 1
ATOM 718 C C . ALA A 1 92 ? 20.112 8.198 -12.948 1.00 94.88 92 ALA A C 1
ATOM 720 O O . ALA A 1 92 ? 21.150 8.721 -12.540 1.00 94.88 92 ALA A O 1
ATOM 721 N N . GLY A 1 93 ? 19.713 6.998 -12.517 1.00 91.88 93 GLY A N 1
ATOM 722 C CA . GLY A 1 93 ? 20.299 6.318 -11.365 1.00 91.88 93 GLY A CA 1
ATOM 723 C C . GLY A 1 93 ? 19.968 7.021 -10.044 1.00 91.88 93 GLY A C 1
ATOM 724 O O . GLY A 1 93 ? 19.078 7.865 -9.967 1.00 91.88 93 GLY A O 1
ATOM 725 N N . GLY A 1 94 ? 20.703 6.677 -8.985 1.00 90.12 94 GLY A N 1
ATOM 726 C CA . GLY A 1 94 ? 20.579 7.315 -7.672 1.00 90.12 94 GLY A CA 1
ATOM 727 C C . GLY A 1 94 ? 20.393 6.314 -6.537 1.00 90.12 94 GLY A C 1
ATOM 728 O O . GLY A 1 94 ? 20.867 5.182 -6.607 1.00 90.12 94 GLY A O 1
ATOM 729 N N . ASN A 1 95 ? 19.732 6.753 -5.466 1.00 91.75 95 ASN A N 1
ATOM 730 C CA . ASN A 1 95 ? 19.340 5.900 -4.346 1.00 91.75 95 ASN A CA 1
ATOM 731 C C . ASN A 1 95 ? 17.860 5.479 -4.481 1.00 91.75 95 ASN A C 1
ATOM 733 O O . ASN A 1 95 ? 17.150 5.914 -5.385 1.00 91.75 95 ASN A O 1
ATOM 737 N N . HIS A 1 96 ? 17.385 4.626 -3.572 1.00 95.81 96 HIS A N 1
ATOM 738 C CA . HIS A 1 96 ? 16.007 4.122 -3.590 1.00 95.81 96 HIS A CA 1
ATOM 739 C C . HIS A 1 96 ? 15.020 4.959 -2.759 1.00 95.81 96 HIS A C 1
ATOM 741 O O . HIS A 1 96 ? 13.898 4.519 -2.527 1.00 95.81 96 HIS A O 1
ATOM 747 N N . GLU A 1 97 ? 15.406 6.144 -2.288 1.00 96.06 97 GLU A N 1
ATOM 748 C CA . GLU A 1 97 ? 14.635 6.909 -1.302 1.00 96.06 97 GLU A CA 1
ATOM 749 C C . GLU A 1 97 ? 13.243 7.298 -1.815 1.00 96.06 97 GLU A C 1
ATOM 751 O O . GLU A 1 97 ? 12.241 7.019 -1.154 1.00 96.06 97 GLU A O 1
ATOM 756 N N . ALA A 1 98 ? 13.167 7.851 -3.030 1.00 96.56 98 ALA A N 1
ATOM 757 C CA . ALA A 1 98 ? 11.894 8.193 -3.663 1.00 96.56 98 ALA A CA 1
ATOM 758 C C . ALA A 1 98 ? 11.018 6.948 -3.877 1.00 96.56 98 ALA A C 1
ATOM 760 O O . ALA A 1 98 ? 9.839 6.951 -3.533 1.00 96.56 98 ALA A O 1
ATOM 761 N N . MET A 1 99 ? 11.604 5.843 -4.352 1.00 97.88 99 MET A N 1
ATOM 762 C CA . MET A 1 99 ? 10.873 4.584 -4.535 1.00 97.88 99 MET A CA 1
ATOM 763 C C . MET A 1 99 ? 10.305 4.055 -3.213 1.00 97.88 99 MET A C 1
ATOM 765 O O . MET A 1 99 ? 9.157 3.629 -3.177 1.00 97.88 99 MET A O 1
ATOM 769 N N . ILE A 1 100 ? 11.075 4.107 -2.121 1.00 98.25 100 ILE A N 1
ATOM 770 C CA . ILE A 1 100 ? 10.632 3.683 -0.785 1.00 98.25 100 ILE A CA 1
ATOM 771 C C . ILE A 1 100 ? 9.490 4.574 -0.287 1.00 98.25 100 ILE A C 1
ATOM 773 O O . ILE A 1 100 ? 8.494 4.061 0.229 1.00 98.25 100 ILE A O 1
ATOM 777 N N . LYS A 1 101 ? 9.614 5.897 -0.459 1.00 97.19 101 LYS A N 1
ATOM 778 C CA . LYS A 1 101 ? 8.593 6.869 -0.054 1.00 97.19 101 LYS A CA 1
ATOM 779 C C . LYS A 1 101 ? 7.252 6.576 -0.727 1.00 97.19 101 LYS A C 1
ATOM 781 O O . LYS A 1 101 ? 6.267 6.393 -0.007 1.00 97.19 101 LYS A O 1
ATOM 786 N N . GLU A 1 102 ? 7.233 6.487 -2.057 1.00 98.38 102 GLU A N 1
ATOM 787 C CA . GLU A 1 102 ? 5.977 6.326 -2.803 1.00 98.38 102 GLU A CA 1
ATOM 788 C C . GLU A 1 102 ? 5.423 4.899 -2.695 1.00 98.38 102 GLU A C 1
ATOM 790 O O . GLU A 1 102 ? 4.215 4.706 -2.569 1.00 98.38 102 GLU A O 1
ATOM 795 N N . ALA A 1 103 ? 6.283 3.874 -2.620 1.00 98.44 103 ALA A N 1
ATOM 796 C CA . ALA A 1 103 ? 5.847 2.509 -2.311 1.00 98.44 103 ALA A CA 1
ATOM 797 C C . ALA A 1 103 ? 5.142 2.425 -0.947 1.00 98.44 103 ALA A C 1
ATOM 799 O O . ALA A 1 103 ? 4.189 1.657 -0.772 1.00 98.44 103 ALA A O 1
ATOM 800 N N . GLY A 1 104 ? 5.615 3.210 0.022 1.00 98.44 104 GLY A N 1
ATOM 801 C CA . GLY A 1 104 ? 5.002 3.339 1.335 1.00 98.44 104 GLY A CA 1
ATOM 802 C C . GLY A 1 104 ? 3.608 3.956 1.267 1.00 98.44 104 GLY A C 1
ATOM 803 O O . GLY A 1 104 ? 2.694 3.467 1.927 1.00 98.44 104 GLY A O 1
ATOM 804 N N . ASP A 1 105 ? 3.426 4.987 0.443 1.00 98.50 105 ASP A N 1
ATOM 805 C CA . ASP A 1 105 ? 2.131 5.652 0.275 1.00 98.50 105 ASP A CA 1
ATOM 806 C C . ASP A 1 105 ? 1.117 4.741 -0.451 1.00 98.50 105 ASP A C 1
ATOM 808 O O . ASP A 1 105 ? -0.031 4.628 -0.013 1.00 98.50 105 ASP A O 1
ATOM 812 N N . VAL A 1 106 ? 1.551 3.939 -1.435 1.00 98.75 106 VAL A N 1
ATOM 813 C CA . VAL A 1 106 ? 0.721 2.866 -2.029 1.00 98.75 106 VAL A CA 1
ATOM 814 C C . VAL A 1 106 ? 0.256 1.853 -0.971 1.00 98.75 106 VAL A C 1
ATOM 816 O O . VAL A 1 106 ? -0.932 1.516 -0.907 1.00 98.75 106 VAL A O 1
ATOM 819 N N . ASN A 1 107 ? 1.169 1.371 -0.118 1.00 98.62 107 ASN A N 1
ATOM 820 C CA . ASN A 1 107 ? 0.839 0.434 0.965 1.00 98.62 107 ASN A CA 1
ATOM 821 C C . ASN A 1 107 ? -0.138 1.045 1.976 1.00 98.62 107 ASN A C 1
ATOM 823 O O . ASN A 1 107 ? -1.047 0.358 2.448 1.00 98.62 107 ASN A O 1
ATOM 827 N N . TRP A 1 108 ? 0.003 2.338 2.265 1.00 98.62 108 TRP A N 1
ATOM 828 C CA . TRP A 1 108 ? -0.870 3.045 3.192 1.00 98.62 108 TRP A CA 1
ATOM 829 C C . TRP A 1 108 ? -2.320 3.066 2.697 1.00 98.62 108 TRP A C 1
ATOM 831 O O . TRP A 1 108 ? -3.244 2.766 3.461 1.00 98.62 108 TRP A O 1
ATOM 841 N N . TYR A 1 109 ? -2.541 3.334 1.404 1.00 98.69 109 TYR A N 1
ATOM 842 C CA . TYR A 1 109 ? -3.884 3.266 0.819 1.00 98.69 109 TYR A CA 1
ATOM 843 C C . TYR A 1 109 ? -4.436 1.840 0.787 1.00 98.69 109 TYR A C 1
ATOM 845 O O . TYR A 1 109 ? -5.616 1.638 1.073 1.00 98.69 109 TYR A O 1
ATOM 853 N N . CYS A 1 110 ? -3.601 0.835 0.507 1.00 98.75 110 CYS A N 1
ATOM 854 C CA . CYS A 1 110 ? -4.022 -0.565 0.581 1.00 98.75 110 CYS A CA 1
ATOM 855 C C . CYS A 1 110 ? -4.518 -0.927 1.993 1.00 98.75 110 CYS A C 1
ATOM 857 O O . CYS A 1 110 ? -5.591 -1.517 2.148 1.00 98.75 110 CYS A O 1
ATOM 859 N N . ALA A 1 111 ? -3.774 -0.530 3.026 1.00 98.56 111 ALA A N 1
ATOM 860 C CA . ALA A 1 111 ? -4.107 -0.815 4.415 1.00 98.56 111 ALA A CA 1
ATOM 861 C C . ALA A 1 111 ? -5.359 -0.060 4.897 1.00 98.56 111 ALA A C 1
ATOM 863 O O . ALA A 1 111 ? -6.239 -0.654 5.522 1.00 98.56 111 ALA A O 1
ATOM 864 N N . THR A 1 112 ? -5.495 1.228 4.575 1.00 98.25 112 THR A N 1
ATOM 865 C CA . THR A 1 112 ? -6.670 2.029 4.973 1.00 98.25 112 THR A CA 1
ATOM 866 C C . THR A 1 112 ? -7.940 1.635 4.215 1.00 98.25 112 THR A C 1
ATOM 868 O O . THR A 1 112 ? -9.036 1.692 4.785 1.00 98.25 112 THR A O 1
ATOM 871 N N . LEU A 1 113 ? -7.826 1.151 2.971 1.00 98.44 113 LEU A N 1
ATOM 872 C CA . LEU A 1 113 ? -8.927 0.483 2.269 1.00 98.44 113 LEU A CA 1
ATOM 873 C C . LEU A 1 113 ? -9.346 -0.803 2.981 1.00 98.44 113 LEU A C 1
ATOM 875 O O . LEU A 1 113 ? -10.542 -1.009 3.185 1.00 98.44 113 LEU A O 1
ATOM 879 N N . CYS A 1 114 ? -8.386 -1.626 3.415 1.00 98.56 114 CYS A N 1
ATOM 880 C CA . CYS A 1 114 ? -8.680 -2.823 4.202 1.00 98.56 114 CYS A CA 1
ATOM 881 C C . CYS A 1 114 ? -9.417 -2.467 5.498 1.00 98.56 114 CYS A C 1
ATOM 883 O O . CYS A 1 114 ? -10.460 -3.053 5.778 1.00 98.56 114 CYS A O 1
ATOM 885 N N . THR A 1 115 ? -8.969 -1.445 6.235 1.00 97.88 115 THR A N 1
ATOM 886 C CA . THR A 1 115 ? -9.675 -0.976 7.440 1.00 97.88 115 THR A CA 1
ATOM 887 C C . THR A 1 115 ? -11.092 -0.509 7.127 1.00 97.88 115 THR A C 1
ATOM 889 O O . THR A 1 115 ? -12.039 -0.919 7.793 1.00 97.88 115 THR A O 1
ATOM 892 N N . THR A 1 116 ? -11.259 0.299 6.078 1.00 97.62 116 THR A N 1
ATOM 893 C CA . THR A 1 116 ? -12.569 0.836 5.676 1.00 97.62 116 THR A CA 1
ATOM 894 C C . THR A 1 116 ? -13.544 -0.275 5.270 1.00 97.62 116 THR A C 1
ATOM 896 O O . THR A 1 116 ? -14.745 -0.156 5.502 1.00 97.62 116 THR A O 1
ATOM 899 N N . ALA A 1 117 ? -13.036 -1.358 4.679 1.00 97.38 117 ALA A N 1
ATOM 900 C CA . ALA A 1 117 ? -13.828 -2.494 4.224 1.00 97.38 117 ALA A CA 1
ATOM 901 C C . ALA A 1 117 ? -13.983 -3.617 5.264 1.00 97.38 117 ALA A C 1
ATOM 903 O O . ALA A 1 117 ? -14.729 -4.558 5.003 1.00 97.38 117 ALA A O 1
ATOM 904 N N . GLY A 1 118 ? -13.307 -3.547 6.417 1.00 97.06 118 GLY A N 1
ATOM 905 C CA . GLY A 1 118 ? -13.313 -4.614 7.425 1.00 97.06 118 GLY A CA 1
ATOM 906 C C . GLY A 1 118 ? -12.508 -5.858 7.025 1.00 97.06 118 GLY A C 1
ATOM 907 O O . GLY A 1 118 ? -12.898 -6.973 7.355 1.00 97.06 118 GLY A O 1
ATOM 908 N N . ILE A 1 119 ? -11.407 -5.678 6.293 1.00 97.62 119 ILE A N 1
ATOM 909 C CA . ILE A 1 119 ? -10.515 -6.739 5.801 1.00 97.62 119 ILE A CA 1
ATOM 910 C C . ILE A 1 119 ? -9.203 -6.712 6.608 1.00 97.62 119 ILE A C 1
ATOM 912 O O . ILE A 1 119 ? -8.682 -5.632 6.899 1.00 97.62 119 ILE A O 1
ATOM 916 N N . SER A 1 120 ? -8.643 -7.881 6.949 1.00 97.38 120 SER A N 1
ATOM 917 C CA . SER A 1 120 ? -7.288 -7.970 7.528 1.00 97.38 120 SER A CA 1
ATOM 918 C C . SER A 1 120 ? -6.238 -7.755 6.438 1.00 97.38 120 SER A C 1
ATOM 920 O O . SER A 1 120 ? -6.175 -8.511 5.466 1.00 97.38 120 SER A O 1
ATOM 922 N N . TYR A 1 121 ? -5.397 -6.732 6.600 1.00 97.88 121 TYR A N 1
ATOM 923 C CA . TYR A 1 121 ? -4.321 -6.444 5.653 1.00 97.88 121 TYR A CA 1
ATOM 924 C C . TYR A 1 121 ? -3.259 -7.548 5.641 1.00 97.88 121 TYR A C 1
ATOM 926 O O . TYR A 1 121 ? -2.737 -7.875 4.579 1.00 97.88 121 TYR A O 1
ATOM 934 N N . GLN A 1 122 ? -3.000 -8.182 6.789 1.00 95.25 122 GLN A N 1
ATOM 935 C CA . GLN A 1 122 ? -2.093 -9.328 6.893 1.00 95.25 122 GLN A CA 1
ATOM 936 C C . GLN A 1 122 ? -2.530 -10.470 5.971 1.00 95.25 122 GLN A C 1
ATOM 938 O O . GLN A 1 122 ? -1.723 -10.940 5.174 1.00 95.25 122 GLN A O 1
ATOM 943 N N . VAL A 1 123 ? -3.818 -10.829 5.9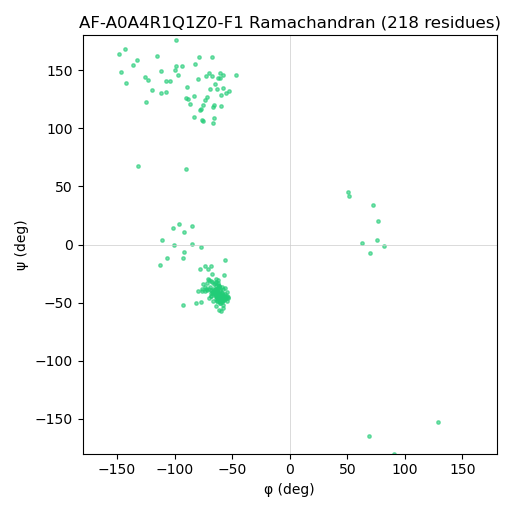93 1.00 95.25 123 VAL A N 1
ATOM 944 C CA . VAL A 1 123 ? -4.371 -11.876 5.116 1.00 95.25 123 VAL A CA 1
ATOM 945 C C . VAL A 1 123 ? -4.200 -11.514 3.638 1.00 95.25 123 VAL A C 1
ATOM 947 O O . VAL A 1 123 ? -3.861 -12.370 2.825 1.00 95.25 123 VAL A O 1
ATOM 950 N N . VAL A 1 124 ? -4.399 -10.244 3.270 1.00 98.12 124 VAL A N 1
ATOM 951 C CA . VAL A 1 124 ? -4.233 -9.792 1.878 1.00 98.12 124 VAL A CA 1
ATOM 952 C C . VAL A 1 124 ? -2.766 -9.839 1.445 1.00 98.12 124 VAL A C 1
ATOM 954 O O . VAL A 1 124 ? -2.475 -10.281 0.334 1.00 98.12 124 VAL A O 1
ATOM 957 N N . VAL A 1 125 ? -1.836 -9.422 2.309 1.00 96.31 125 VAL A N 1
ATOM 958 C CA . VAL A 1 125 ? -0.393 -9.493 2.034 1.00 96.31 125 VAL A CA 1
ATOM 959 C C . VAL A 1 125 ? 0.060 -10.946 1.885 1.00 96.31 125 VAL A C 1
ATOM 961 O O . VAL A 1 125 ? 0.830 -11.242 0.974 1.00 96.31 125 VAL A O 1
ATOM 964 N N . GLU A 1 126 ? -0.411 -11.859 2.733 1.00 93.31 126 GLU A N 1
ATOM 965 C CA . GLU A 1 126 ? -0.084 -13.290 2.660 1.00 93.31 126 GLU A CA 1
ATOM 966 C C . GLU A 1 126 ? -0.662 -13.953 1.406 1.00 93.31 126 GLU A C 1
ATOM 968 O O . GLU A 1 126 ? 0.038 -14.707 0.735 1.00 93.31 126 GLU A O 1
ATOM 973 N N . ALA A 1 127 ? -1.904 -13.620 1.044 1.00 94.44 127 ALA A N 1
ATOM 974 C CA . ALA A 1 127 ? -2.568 -14.153 -0.143 1.00 94.44 127 ALA A CA 1
ATOM 975 C C . ALA A 1 127 ? -2.044 -13.561 -1.464 1.00 94.44 127 ALA A C 1
ATOM 977 O O . ALA A 1 127 ? -2.283 -14.134 -2.527 1.00 94.44 127 ALA A O 1
ATOM 978 N N . ALA A 1 128 ? -1.358 -12.413 -1.431 1.00 95.81 128 ALA A N 1
ATOM 979 C CA . ALA A 1 128 ? -0.779 -11.801 -2.621 1.00 95.81 128 ALA A CA 1
ATOM 980 C C . ALA A 1 128 ? 0.348 -12.680 -3.187 1.00 95.81 128 ALA A C 1
ATOM 982 O O . ALA A 1 128 ? 1.463 -12.705 -2.655 1.00 95.81 128 ALA A O 1
ATOM 983 N N . GLU A 1 129 ? 0.055 -13.376 -4.283 1.00 90.19 129 GLU A N 1
ATOM 984 C CA . GLU A 1 129 ? 0.993 -14.260 -4.975 1.00 90.19 129 GLU A CA 1
ATOM 985 C C . GLU A 1 129 ? 2.227 -13.491 -5.467 1.00 90.19 129 GLU A C 1
ATOM 987 O O . GLU A 1 129 ? 2.140 -12.317 -5.841 1.00 90.19 129 GLU A O 1
ATOM 992 N N . GLU A 1 130 ? 3.391 -14.140 -5.500 1.00 85.50 130 GLU A N 1
ATOM 993 C CA . GLU A 1 130 ? 4.560 -13.551 -6.152 1.00 85.50 130 GLU A CA 1
ATOM 994 C C . GLU A 1 130 ? 4.312 -13.445 -7.660 1.00 85.50 130 GLU A C 1
ATOM 996 O O . GLU A 1 130 ? 4.135 -14.451 -8.349 1.00 85.50 130 GLU A O 1
ATOM 1001 N N . ALA A 1 131 ? 4.323 -12.221 -8.193 1.00 88.19 131 ALA A N 1
ATOM 1002 C CA . ALA A 1 131 ? 4.226 -12.031 -9.631 1.00 88.19 131 ALA A CA 1
ATOM 1003 C C . ALA A 1 131 ? 5.460 -12.624 -10.336 1.00 88.19 131 ALA A C 1
ATOM 1005 O O . ALA A 1 131 ? 6.600 -12.457 -9.891 1.00 88.19 131 ALA A O 1
ATOM 1006 N N . ALA A 1 132 ? 5.232 -13.300 -11.466 1.00 87.12 132 ALA A N 1
ATOM 1007 C CA . ALA A 1 132 ? 6.310 -13.865 -12.266 1.00 87.12 132 ALA A CA 1
ATOM 1008 C C . ALA A 1 132 ? 7.269 -12.761 -12.756 1.00 87.12 132 ALA A C 1
ATOM 1010 O O . ALA A 1 132 ? 6.807 -11.675 -13.126 1.00 87.12 132 ALA A O 1
ATOM 1011 N N . PRO A 1 133 ? 8.589 -13.025 -12.814 1.00 88.88 133 PRO A N 1
ATOM 1012 C CA . PRO A 1 133 ? 9.542 -12.086 -13.388 1.00 88.88 133 PRO A CA 1
ATOM 1013 C C . PRO A 1 133 ? 9.121 -11.650 -14.793 1.00 88.88 133 PRO A C 1
ATOM 1015 O O . PRO A 1 133 ? 8.790 -12.476 -15.643 1.00 88.88 133 PRO A O 1
ATOM 1018 N N . ALA A 1 134 ? 9.153 -10.344 -15.040 1.00 91.56 134 ALA A N 1
ATOM 1019 C CA . ALA A 1 134 ? 8.781 -9.762 -16.319 1.00 91.56 134 ALA A CA 1
ATOM 1020 C C . ALA A 1 134 ? 9.681 -8.570 -16.671 1.00 91.56 134 ALA A C 1
ATOM 1022 O O . ALA A 1 134 ? 10.456 -8.057 -15.852 1.00 91.56 134 ALA A O 1
ATOM 1023 N N . LEU A 1 135 ? 9.578 -8.135 -17.928 1.00 95.81 135 LEU A N 1
ATOM 1024 C CA . LEU A 1 135 ? 10.214 -6.909 -18.399 1.00 95.81 135 LEU A CA 1
ATOM 1025 C C . LEU A 1 135 ? 9.647 -5.711 -17.630 1.00 95.81 135 LEU A C 1
ATOM 1027 O O . LEU A 1 135 ? 8.456 -5.676 -17.325 1.00 95.81 135 LEU A O 1
ATOM 1031 N N . LEU A 1 136 ? 10.494 -4.723 -17.338 1.00 95.00 136 LEU A N 1
ATOM 1032 C CA . LEU A 1 136 ? 10.134 -3.596 -16.473 1.00 95.00 136 LEU A CA 1
ATOM 1033 C C . LEU A 1 136 ? 8.851 -2.881 -16.928 1.00 95.00 136 LEU A C 1
ATOM 1035 O O . LEU A 1 136 ? 7.960 -2.644 -16.117 1.00 95.00 136 LEU A O 1
ATOM 1039 N N . TYR A 1 137 ? 8.718 -2.606 -18.228 1.00 94.62 137 TYR A N 1
ATOM 1040 C CA . TYR A 1 137 ? 7.531 -1.944 -18.778 1.00 94.62 137 TYR A CA 1
ATOM 1041 C C . TYR A 1 137 ? 6.246 -2.767 -18.581 1.00 94.62 137 TYR A C 1
ATOM 1043 O O . TYR A 1 137 ? 5.166 -2.201 -18.413 1.00 94.62 137 TYR A O 1
ATOM 1051 N N . VAL A 1 138 ? 6.351 -4.103 -18.554 1.00 96.69 138 VAL A N 1
ATOM 1052 C CA . VAL A 1 138 ? 5.224 -4.986 -18.234 1.00 96.69 138 VAL A CA 1
ATOM 1053 C C . VAL A 1 138 ? 4.871 -4.850 -16.759 1.00 96.69 138 VAL A C 1
ATOM 1055 O O . VAL A 1 138 ? 3.695 -4.692 -16.446 1.00 96.69 138 VAL A O 1
ATOM 1058 N N . CYS A 1 139 ? 5.860 -4.859 -15.859 1.00 96.44 139 CYS A N 1
ATOM 1059 C CA . CYS A 1 139 ? 5.630 -4.670 -14.424 1.00 96.44 139 CYS A CA 1
ATOM 1060 C C . CYS A 1 139 ? 4.932 -3.332 -14.137 1.00 96.44 139 CYS A C 1
ATOM 1062 O O . CYS A 1 139 ? 3.924 -3.310 -13.434 1.00 96.44 139 CYS A O 1
ATOM 1064 N N . ILE A 1 140 ? 5.419 -2.240 -14.738 1.00 97.19 140 ILE A N 1
ATOM 1065 C CA . ILE A 1 140 ? 4.834 -0.896 -14.617 1.00 97.19 140 ILE A CA 1
ATOM 1066 C C . ILE A 1 140 ? 3.378 -0.895 -15.093 1.00 97.19 140 ILE A C 1
ATOM 1068 O O . ILE A 1 140 ? 2.477 -0.490 -14.356 1.00 97.19 140 ILE A O 1
ATOM 1072 N N . GLY A 1 141 ? 3.124 -1.405 -16.303 1.00 97.69 141 GLY A N 1
ATOM 1073 C CA . GLY A 1 141 ? 1.772 -1.453 -16.856 1.00 97.69 141 GLY A CA 1
ATOM 1074 C C . GLY A 1 141 ? 0.819 -2.305 -16.015 1.00 97.69 141 GLY A C 1
ATOM 1075 O O . GLY A 1 141 ? -0.353 -1.966 -15.855 1.00 97.69 141 GLY A O 1
ATOM 1076 N N . ARG A 1 142 ? 1.311 -3.403 -15.433 1.00 97.69 142 ARG A N 1
ATOM 1077 C CA . ARG A 1 142 ? 0.502 -4.290 -14.595 1.00 97.69 142 ARG A CA 1
ATOM 1078 C C . ARG A 1 142 ? 0.184 -3.699 -13.227 1.00 97.69 142 ARG A C 1
ATOM 1080 O O . ARG A 1 142 ? -0.959 -3.838 -12.797 1.00 97.69 142 ARG A O 1
ATOM 1087 N N . LEU A 1 143 ? 1.136 -3.020 -12.589 1.00 98.06 143 LEU A N 1
ATOM 1088 C CA . LEU A 1 143 ? 0.895 -2.305 -11.337 1.00 98.06 143 LEU A CA 1
ATOM 1089 C C . LEU A 1 143 ? -0.126 -1.178 -11.545 1.00 98.06 143 LEU A C 1
ATOM 1091 O O . LEU A 1 143 ? -1.128 -1.129 -10.838 1.00 98.06 143 LEU A O 1
ATOM 1095 N N . SER A 1 144 ? 0.066 -0.348 -12.578 1.00 98.38 144 SER A N 1
ATOM 1096 C CA . SER A 1 144 ? -0.878 0.720 -12.939 1.00 98.38 144 SER A CA 1
ATOM 1097 C C . SER A 1 144 ? -2.295 0.178 -13.162 1.00 98.38 144 SER A C 1
ATOM 1099 O O . SER A 1 144 ? -3.264 0.687 -12.596 1.00 98.38 144 SER A O 1
ATOM 1101 N N . LYS A 1 145 ? -2.418 -0.922 -13.917 1.00 98.56 145 LYS A N 1
ATOM 1102 C CA . LYS A 1 145 ? -3.702 -1.592 -14.147 1.00 98.56 145 LYS A CA 1
ATOM 1103 C C . LYS A 1 145 ? -4.321 -2.122 -12.853 1.00 98.56 145 LYS A C 1
ATOM 1105 O O . LYS A 1 145 ? -5.522 -1.966 -12.665 1.00 98.56 145 LYS A O 1
ATOM 1110 N N . ALA A 1 146 ? -3.537 -2.760 -11.980 1.00 98.44 146 ALA A N 1
ATOM 1111 C CA . ALA A 1 146 ? -4.038 -3.320 -10.725 1.00 98.44 146 ALA A CA 1
ATOM 1112 C C . ALA A 1 146 ? -4.612 -2.230 -9.806 1.00 98.44 146 ALA A C 1
ATOM 1114 O O . ALA A 1 146 ? -5.716 -2.392 -9.287 1.00 98.44 146 ALA A O 1
ATOM 1115 N N . SER A 1 147 ? -3.923 -1.094 -9.676 1.00 98.50 147 SER A N 1
ATOM 1116 C CA . SER A 1 147 ? -4.426 0.048 -8.904 1.00 98.50 147 SER A CA 1
ATOM 1117 C C . SER A 1 147 ? -5.675 0.657 -9.547 1.00 98.50 147 SER A C 1
ATOM 1119 O O . SER A 1 147 ? -6.650 0.939 -8.854 1.00 98.50 147 SER A O 1
ATOM 1121 N N . GLY A 1 148 ? -5.703 0.763 -10.879 1.00 98.56 148 GLY A N 1
ATOM 1122 C CA . GLY A 1 148 ? -6.884 1.207 -11.621 1.00 98.56 148 GLY A CA 1
ATOM 1123 C C . GLY A 1 148 ? -8.103 0.293 -11.449 1.00 98.56 148 GLY A C 1
ATOM 1124 O O . GLY A 1 148 ? -9.225 0.788 -11.359 1.00 98.56 148 GLY A O 1
ATOM 1125 N N . ASP A 1 149 ? -7.917 -1.027 -11.341 1.00 98.75 149 ASP A N 1
ATOM 1126 C CA . ASP A 1 149 ? -9.023 -1.953 -11.067 1.00 98.75 149 ASP A CA 1
ATOM 1127 C C . ASP A 1 149 ? -9.651 -1.706 -9.689 1.00 98.75 149 ASP A C 1
ATOM 1129 O O . ASP A 1 149 ? -10.874 -1.807 -9.551 1.00 98.75 149 ASP A O 1
ATOM 1133 N N . VAL A 1 150 ? -8.835 -1.390 -8.672 1.00 98.81 150 VAL A N 1
ATOM 1134 C CA . VAL A 1 150 ? -9.323 -1.017 -7.335 1.00 98.81 150 VAL A CA 1
ATOM 1135 C C . VAL A 1 150 ? -10.195 0.232 -7.449 1.00 98.81 150 VAL A C 1
ATOM 1137 O O . VAL A 1 150 ? -11.342 0.219 -6.996 1.00 98.81 150 VAL A O 1
ATOM 1140 N N . THR A 1 151 ? -9.703 1.276 -8.122 1.00 98.44 151 THR A N 1
ATOM 1141 C CA . THR A 1 151 ? -10.456 2.517 -8.355 1.00 98.44 151 THR A CA 1
ATOM 1142 C C . THR A 1 151 ? -11.763 2.260 -9.109 1.00 98.44 151 THR A C 1
ATOM 1144 O O . THR A 1 151 ? -12.824 2.711 -8.682 1.00 98.44 151 THR A O 1
ATOM 1147 N N . GLU A 1 152 ? -11.721 1.503 -10.207 1.00 98.56 152 GLU A N 1
ATOM 1148 C CA . GLU A 1 152 ? -12.896 1.197 -11.031 1.00 98.56 152 GLU A CA 1
ATOM 1149 C C . GLU A 1 152 ? -13.948 0.400 -10.255 1.00 98.56 152 GLU A C 1
ATOM 1151 O O . GLU A 1 152 ? -15.153 0.630 -10.395 1.00 98.56 152 GLU A O 1
ATOM 1156 N N . TYR A 1 153 ? -13.507 -0.548 -9.430 1.00 98.75 153 TYR A N 1
ATOM 1157 C CA . TYR A 1 153 ? -14.405 -1.320 -8.590 1.00 98.75 153 TYR A CA 1
ATOM 1158 C C . TYR A 1 153 ? -15.067 -0.446 -7.521 1.00 98.75 153 TYR A C 1
ATOM 1160 O O . TYR A 1 153 ? -16.293 -0.458 -7.399 1.00 98.75 153 TYR A O 1
ATOM 1168 N N . LEU A 1 154 ? -14.285 0.363 -6.805 1.00 98.56 154 LEU A N 1
ATOM 1169 C CA . LEU A 1 154 ? -14.807 1.255 -5.771 1.00 98.56 154 LEU A CA 1
ATOM 1170 C C . LEU A 1 154 ? -15.715 2.336 -6.354 1.00 98.56 154 LEU A C 1
ATOM 1172 O O . LEU A 1 154 ? -16.722 2.666 -5.738 1.00 98.56 154 LEU A O 1
ATOM 1176 N N . LYS A 1 155 ? -15.459 2.809 -7.578 1.00 98.19 155 LYS A N 1
ATOM 1177 C CA . LYS A 1 155 ? -16.378 3.701 -8.295 1.00 98.19 155 LYS A CA 1
ATOM 1178 C C . LYS A 1 155 ? -17.770 3.080 -8.442 1.00 98.19 155 LYS A C 1
ATOM 1180 O O . LYS A 1 155 ? -18.768 3.755 -8.208 1.00 98.19 155 LYS A O 1
ATOM 1185 N N . LYS A 1 156 ? -17.852 1.792 -8.800 1.00 98.44 156 LYS A N 1
ATOM 1186 C CA . LYS A 1 156 ? -19.135 1.077 -8.931 1.00 98.44 156 LYS A CA 1
ATOM 1187 C C . LYS A 1 156 ? -19.850 0.931 -7.588 1.00 98.44 156 LYS A C 1
ATOM 1189 O O . LYS A 1 156 ? -21.061 1.121 -7.531 1.00 98.44 156 LYS A O 1
ATOM 1194 N N . VAL A 1 157 ? -19.105 0.639 -6.522 1.00 98.25 157 VAL A N 1
ATOM 1195 C CA . VAL A 1 157 ? -19.650 0.558 -5.157 1.00 98.25 157 VAL A CA 1
ATOM 1196 C C . VAL A 1 157 ? -20.180 1.921 -4.705 1.00 98.25 157 VAL A C 1
ATOM 1198 O O . VAL A 1 157 ? -21.341 2.050 -4.334 1.00 98.25 157 VAL A O 1
ATOM 1201 N N . VAL A 1 158 ? -19.352 2.959 -4.799 1.00 97.50 158 VAL A N 1
ATOM 1202 C CA . VAL A 1 158 ? -19.628 4.276 -4.212 1.00 97.50 158 VAL A CA 1
ATOM 1203 C C . VAL A 1 158 ? -20.642 5.080 -5.026 1.00 97.50 158 VAL A C 1
ATOM 1205 O O . VAL A 1 158 ? -21.498 5.738 -4.441 1.00 97.50 158 VAL A O 1
ATOM 1208 N N . TYR A 1 159 ? -20.568 5.043 -6.360 1.00 96.62 159 TYR A N 1
ATOM 1209 C CA . TYR A 1 159 ? -21.340 5.951 -7.217 1.00 96.62 159 TYR A CA 1
ATOM 1210 C C . TYR A 1 159 ? -22.425 5.269 -8.049 1.00 96.62 159 TYR A C 1
ATOM 1212 O O . TYR A 1 159 ? -23.314 5.956 -8.544 1.00 96.62 159 TYR A O 1
ATOM 1220 N N . HIS A 1 160 ? -22.375 3.945 -8.227 1.00 97.69 160 HIS A N 1
ATOM 1221 C CA . HIS A 1 160 ? -23.379 3.211 -9.013 1.00 97.69 160 HIS A CA 1
ATOM 1222 C C . HIS A 1 160 ? -24.276 2.304 -8.151 1.00 97.69 160 HIS A C 1
ATOM 1224 O O . HIS A 1 160 ? -25.111 1.587 -8.695 1.00 97.69 160 HIS A O 1
ATOM 1230 N N . GLY A 1 161 ? -24.120 2.331 -6.821 1.00 94.50 161 GLY A N 1
ATOM 1231 C CA . GLY A 1 161 ? -24.991 1.617 -5.881 1.00 94.50 161 GLY A CA 1
ATOM 1232 C C . GLY A 1 161 ? -24.747 0.108 -5.789 1.00 94.50 161 GLY A C 1
ATOM 1233 O O . GLY A 1 161 ? -25.637 -0.619 -5.359 1.00 94.50 161 GLY A O 1
ATOM 1234 N N . HIS A 1 162 ? -23.576 -0.382 -6.206 1.00 97.50 162 HIS A N 1
ATOM 1235 C CA . HIS A 1 162 ? -23.230 -1.794 -6.024 1.00 97.50 162 HIS A CA 1
ATOM 1236 C C . HIS A 1 162 ? -22.911 -2.092 -4.553 1.00 97.50 162 HIS A C 1
ATOM 1238 O O . HIS A 1 162 ? -22.282 -1.283 -3.871 1.00 97.50 162 HIS A O 1
ATOM 1244 N N . GLU A 1 163 ? -23.263 -3.289 -4.083 1.00 97.88 163 GLU A N 1
ATOM 1245 C CA . GLU A 1 163 ? -22.827 -3.762 -2.767 1.00 97.88 163 GLU A CA 1
ATOM 1246 C C . GLU A 1 163 ? -21.311 -4.000 -2.733 1.00 97.88 163 GLU A C 1
ATOM 1248 O O . GLU A 1 163 ? -20.696 -4.422 -3.720 1.00 97.88 163 GLU A O 1
ATOM 1253 N N . LEU A 1 164 ? -20.700 -3.723 -1.578 1.00 98.19 164 LEU A N 1
ATOM 1254 C CA . LEU A 1 164 ? -19.284 -3.977 -1.354 1.00 98.19 164 LEU A CA 1
ATOM 1255 C C . LEU A 1 164 ? -19.047 -5.473 -1.113 1.00 98.19 164 LEU A C 1
ATOM 1257 O O . LEU A 1 164 ? -19.297 -5.990 -0.029 1.00 98.19 164 LEU A O 1
ATOM 1261 N N . ASP A 1 165 ? -18.463 -6.142 -2.097 1.00 98.38 165 ASP A N 1
ATOM 1262 C CA . ASP A 1 165 ? -17.840 -7.455 -1.936 1.00 98.38 165 ASP A CA 1
ATOM 1263 C C . ASP A 1 165 ? -16.407 -7.287 -1.392 1.00 98.38 165 ASP A C 1
ATOM 1265 O O . ASP A 1 165 ? -15.505 -6.789 -2.083 1.00 98.38 165 ASP A O 1
ATOM 1269 N N . GLN A 1 166 ? -16.217 -7.685 -0.130 1.00 98.19 166 GLN A N 1
ATOM 1270 C CA . GLN A 1 166 ? -14.940 -7.637 0.589 1.00 98.19 166 GLN A CA 1
ATOM 1271 C C . GLN A 1 166 ? -13.895 -8.582 -0.012 1.00 98.19 166 GLN A C 1
ATOM 1273 O O . GLN A 1 166 ? -12.730 -8.205 -0.141 1.00 98.19 166 GLN A O 1
ATOM 1278 N N . ALA A 1 167 ? -14.295 -9.790 -0.416 1.00 98.00 167 ALA A N 1
ATOM 1279 C CA . ALA A 1 167 ? -13.379 -10.777 -0.982 1.00 98.00 167 ALA A CA 1
ATOM 1280 C C . ALA A 1 167 ? -12.826 -10.285 -2.324 1.00 98.00 167 ALA A C 1
ATOM 1282 O O . ALA A 1 167 ? -11.625 -10.373 -2.593 1.00 98.00 167 ALA A O 1
ATOM 1283 N N . LYS A 1 168 ? -13.690 -9.684 -3.148 1.00 98.62 168 LYS A N 1
ATOM 1284 C CA . LYS A 1 168 ? -13.279 -9.052 -4.400 1.00 98.62 168 LYS A CA 1
ATOM 1285 C C . LYS A 1 168 ? -12.339 -7.873 -4.171 1.00 98.62 168 LYS A C 1
ATOM 1287 O O . LYS A 1 168 ? -11.323 -7.794 -4.862 1.00 98.62 168 LYS A O 1
ATOM 1292 N N . LEU A 1 169 ? -12.638 -6.979 -3.223 1.00 98.75 169 LEU A N 1
ATOM 1293 C CA . LEU A 1 169 ? -11.739 -5.863 -2.908 1.00 98.75 169 LEU A CA 1
ATOM 1294 C C . LEU A 1 169 ? -10.372 -6.367 -2.434 1.00 98.75 169 LEU A C 1
ATOM 1296 O O . LEU A 1 169 ? -9.352 -5.927 -2.958 1.00 98.75 169 LEU A O 1
ATOM 1300 N N . GLY A 1 170 ? -10.359 -7.324 -1.501 1.00 98.62 170 GLY A N 1
ATOM 1301 C CA . GLY A 1 170 ? -9.137 -7.940 -0.987 1.00 98.62 170 GLY A CA 1
ATOM 1302 C C . GLY A 1 170 ? -8.288 -8.548 -2.103 1.00 98.62 170 GLY A C 1
ATOM 1303 O O . GLY A 1 170 ? -7.087 -8.305 -2.153 1.00 98.62 170 GLY A O 1
ATOM 1304 N N . LYS A 1 171 ? -8.907 -9.238 -3.070 1.00 98.69 171 LYS A N 1
ATOM 1305 C CA . LYS A 1 171 ? -8.205 -9.761 -4.253 1.00 98.69 171 LYS A CA 1
ATOM 1306 C C . LYS A 1 171 ? -7.601 -8.655 -5.125 1.00 98.69 171 LYS A C 1
ATOM 1308 O O . LYS A 1 171 ? -6.479 -8.802 -5.602 1.00 98.69 171 LYS A O 1
ATOM 1313 N N . LEU A 1 172 ? -8.328 -7.564 -5.366 1.00 98.75 172 LEU A N 1
ATOM 1314 C CA . LEU A 1 172 ? -7.821 -6.450 -6.176 1.00 98.75 172 LEU A CA 1
ATOM 1315 C C . LEU A 1 172 ? -6.648 -5.735 -5.493 1.00 98.75 172 LEU A C 1
ATOM 1317 O O . LEU A 1 172 ? -5.656 -5.447 -6.157 1.00 98.75 172 LEU A O 1
ATOM 1321 N N . ILE A 1 173 ? -6.720 -5.530 -4.176 1.00 98.81 173 ILE A N 1
ATOM 1322 C CA . ILE A 1 173 ? -5.597 -5.018 -3.379 1.00 98.81 173 ILE A CA 1
ATOM 1323 C C . ILE A 1 173 ? -4.427 -6.010 -3.421 1.00 98.81 173 ILE A C 1
ATOM 1325 O O . ILE A 1 173 ? -3.299 -5.611 -3.690 1.00 98.81 173 ILE A O 1
ATOM 1329 N N . GLY A 1 174 ? -4.689 -7.308 -3.252 1.00 98.56 174 GLY A N 1
ATOM 1330 C CA . GLY A 1 174 ? -3.680 -8.363 -3.362 1.00 98.56 174 GLY A CA 1
ATOM 1331 C C . GLY A 1 174 ? -2.926 -8.320 -4.693 1.00 98.56 174 GLY A C 1
ATOM 1332 O O . GLY A 1 174 ? -1.703 -8.404 -4.697 1.00 98.56 174 GLY A O 1
ATOM 1333 N N . ASN A 1 175 ? -3.619 -8.066 -5.809 1.00 98.50 175 ASN A N 1
ATOM 1334 C CA . ASN A 1 175 ? -2.970 -7.888 -7.112 1.00 98.50 175 ASN A CA 1
ATOM 1335 C C . ASN A 1 175 ? -1.994 -6.700 -7.128 1.00 98.50 175 ASN A C 1
ATOM 1337 O O . ASN A 1 175 ? -0.933 -6.810 -7.737 1.00 98.50 175 ASN A O 1
ATOM 1341 N N . VAL A 1 176 ? -2.325 -5.575 -6.480 1.00 98.62 176 VAL A N 1
ATOM 1342 C CA . VAL A 1 176 ? -1.395 -4.437 -6.331 1.00 98.62 176 VAL A CA 1
ATOM 1343 C C . VAL A 1 176 ? -0.155 -4.890 -5.558 1.00 98.62 176 VAL A C 1
ATOM 1345 O O . VAL A 1 176 ? 0.971 -4.695 -6.020 1.00 98.62 176 VAL A O 1
ATOM 1348 N N . LEU A 1 177 ? -0.353 -5.574 -4.427 1.00 98.56 177 LEU A N 1
ATOM 1349 C CA . LEU A 1 177 ? 0.740 -6.055 -3.581 1.00 98.56 177 LEU A CA 1
ATOM 1350 C C . LEU A 1 177 ? 1.630 -7.087 -4.283 1.00 98.56 177 LEU A C 1
ATOM 1352 O O . LEU A 1 177 ? 2.842 -7.057 -4.095 1.00 98.56 177 LEU A O 1
ATOM 1356 N N . SER A 1 178 ? 1.075 -7.956 -5.128 1.00 98.12 178 SER A N 1
ATOM 1357 C CA . SER A 1 178 ? 1.843 -8.910 -5.940 1.00 98.12 178 SER A CA 1
ATOM 1358 C C . SER A 1 178 ? 2.876 -8.213 -6.829 1.00 98.12 178 SER A C 1
ATOM 1360 O O . SER A 1 178 ? 4.033 -8.638 -6.894 1.00 98.12 178 SER A O 1
ATOM 1362 N N . TRP A 1 179 ? 2.490 -7.113 -7.484 1.00 97.81 179 TRP A N 1
ATOM 1363 C CA . TRP A 1 179 ? 3.416 -6.325 -8.301 1.00 97.81 179 TRP A CA 1
ATOM 1364 C C . TRP A 1 179 ? 4.398 -5.532 -7.440 1.00 97.81 179 TRP A C 1
ATOM 1366 O O . TRP A 1 179 ? 5.583 -5.497 -7.769 1.00 97.81 179 TRP A O 1
ATOM 1376 N N . MET A 1 180 ? 3.954 -4.980 -6.306 1.00 97.81 180 MET A N 1
ATOM 1377 C CA . MET A 1 180 ? 4.850 -4.325 -5.345 1.00 97.81 180 MET A CA 1
ATOM 1378 C C . MET A 1 180 ? 5.931 -5.279 -4.822 1.00 97.81 180 MET A C 1
ATOM 1380 O O . MET A 1 180 ? 7.102 -4.914 -4.803 1.00 97.81 180 MET A O 1
ATOM 1384 N N . LYS A 1 181 ? 5.585 -6.527 -4.479 1.00 96.75 181 LYS A N 1
ATOM 1385 C CA . LYS A 1 181 ? 6.553 -7.559 -4.066 1.00 96.75 181 LYS A CA 1
ATOM 1386 C C . LYS A 1 181 ? 7.600 -7.827 -5.147 1.00 96.75 181 LYS A C 1
ATOM 1388 O O . LYS A 1 181 ? 8.787 -7.937 -4.839 1.00 96.75 181 LYS A O 1
ATOM 1393 N N . LEU A 1 182 ? 7.189 -7.894 -6.416 1.00 96.50 182 LEU A N 1
ATOM 1394 C CA . LEU A 1 182 ? 8.124 -8.069 -7.528 1.00 96.50 182 LEU A CA 1
ATOM 1395 C C . LEU A 1 182 ? 9.058 -6.860 -7.690 1.00 96.50 182 LEU A C 1
ATOM 1397 O O . LEU A 1 182 ? 10.247 -7.047 -7.943 1.00 96.50 182 LEU A O 1
ATOM 1401 N N . PHE A 1 183 ? 8.554 -5.638 -7.508 1.00 97.12 183 PHE A N 1
ATOM 1402 C CA . PHE A 1 183 ? 9.386 -4.433 -7.495 1.00 97.12 183 PHE A CA 1
ATOM 1403 C C . PHE A 1 183 ? 10.385 -4.430 -6.336 1.00 97.12 183 PHE A C 1
ATOM 1405 O O . PHE A 1 183 ? 11.568 -4.180 -6.563 1.00 97.12 183 PHE A O 1
ATOM 1412 N N . CYS A 1 184 ? 9.949 -4.802 -5.130 1.00 96.56 184 CYS A N 1
ATOM 1413 C CA . CYS A 1 184 ? 10.840 -4.972 -3.986 1.00 96.56 184 CYS A CA 1
ATOM 1414 C C . CYS A 1 184 ? 11.962 -5.966 -4.299 1.00 96.56 184 CYS A C 1
ATOM 1416 O O . CYS A 1 184 ? 13.134 -5.658 -4.110 1.00 96.56 184 CYS A O 1
ATOM 1418 N N . LYS A 1 185 ? 11.628 -7.124 -4.876 1.00 95.62 185 LYS A N 1
ATOM 1419 C CA . LYS A 1 185 ? 12.617 -8.126 -5.294 1.00 95.62 185 LYS A CA 1
ATOM 1420 C C . LYS A 1 185 ? 13.584 -7.589 -6.351 1.00 95.62 185 LYS A C 1
ATOM 1422 O O . LYS A 1 185 ? 14.782 -7.836 -6.261 1.00 95.62 185 LYS A O 1
ATOM 1427 N N . ARG A 1 186 ? 13.077 -6.858 -7.348 1.00 95.62 186 ARG A N 1
ATOM 1428 C CA . ARG A 1 186 ? 13.878 -6.305 -8.452 1.00 95.62 186 ARG A CA 1
ATOM 1429 C C . ARG A 1 186 ? 14.905 -5.282 -7.970 1.00 95.62 186 ARG A C 1
ATOM 1431 O O . ARG A 1 186 ? 16.039 -5.317 -8.433 1.00 95.62 186 ARG A O 1
ATOM 1438 N N . TYR A 1 187 ? 14.505 -4.403 -7.056 1.00 95.88 187 TYR A N 1
ATOM 1439 C CA . TYR A 1 187 ? 15.337 -3.306 -6.554 1.00 95.88 187 TYR A CA 1
ATOM 1440 C C . TYR A 1 187 ? 15.948 -3.592 -5.178 1.00 95.88 187 TYR A C 1
ATOM 1442 O O . TYR A 1 187 ? 16.458 -2.685 -4.530 1.00 95.88 187 TYR A O 1
ATOM 1450 N N . ASN A 1 188 ? 15.916 -4.850 -4.725 1.00 96.00 188 ASN A N 1
ATOM 1451 C CA . ASN A 1 188 ? 16.440 -5.268 -3.424 1.00 96.00 188 ASN A CA 1
ATOM 1452 C C . ASN A 1 188 ? 15.917 -4.400 -2.256 1.00 96.00 188 ASN A C 1
ATOM 1454 O O . ASN A 1 188 ? 16.678 -3.948 -1.401 1.00 96.00 188 ASN A O 1
ATOM 1458 N N . LEU A 1 189 ? 14.610 -4.135 -2.257 1.00 95.81 189 LEU A N 1
ATOM 1459 C CA . LEU A 1 189 ? 13.895 -3.440 -1.189 1.00 95.81 189 LEU A CA 1
ATOM 1460 C C . LEU A 1 189 ? 13.194 -4.451 -0.286 1.00 95.81 189 LEU A C 1
ATOM 1462 O O . LEU A 1 189 ? 12.790 -5.531 -0.723 1.00 95.81 189 LEU A O 1
ATOM 1466 N N . ASN A 1 190 ? 12.974 -4.060 0.964 1.00 94.69 190 ASN A N 1
ATOM 1467 C CA . ASN A 1 190 ? 12.190 -4.828 1.916 1.00 94.69 190 ASN A CA 1
ATOM 1468 C C . ASN A 1 190 ? 10.837 -4.143 2.157 1.00 94.69 190 ASN A C 1
ATOM 1470 O O . ASN A 1 190 ? 10.766 -2.943 2.414 1.00 94.69 190 ASN A O 1
ATOM 1474 N N . MET A 1 191 ? 9.749 -4.912 2.078 1.00 95.00 191 MET A N 1
ATOM 1475 C CA . MET A 1 191 ? 8.393 -4.384 2.251 1.00 95.00 191 MET A CA 1
ATOM 1476 C C . MET A 1 191 ? 8.116 -3.898 3.682 1.00 95.00 191 MET A C 1
ATOM 1478 O O . MET A 1 191 ? 7.380 -2.933 3.852 1.00 95.00 191 MET A O 1
ATOM 1482 N N . GLN A 1 192 ? 8.713 -4.526 4.700 1.00 93.38 192 GLN A N 1
ATOM 1483 C CA . GLN A 1 192 ? 8.625 -4.055 6.086 1.00 93.38 192 GLN A CA 1
ATOM 1484 C C . GLN A 1 192 ? 9.378 -2.730 6.252 1.00 93.38 192 GLN A C 1
ATOM 1486 O O . GLN A 1 192 ? 8.803 -1.784 6.771 1.00 93.38 192 GLN A O 1
ATOM 1491 N N . ASP A 1 193 ? 10.589 -2.593 5.703 1.00 93.75 193 ASP A N 1
ATOM 1492 C CA . ASP A 1 193 ? 11.342 -1.326 5.775 1.00 93.75 193 ASP A CA 1
ATOM 1493 C C . ASP A 1 193 ? 10.596 -0.163 5.088 1.00 93.75 193 ASP A C 1
ATOM 1495 O O . ASP A 1 193 ? 10.599 0.973 5.574 1.00 93.75 193 ASP A O 1
ATOM 1499 N N . ILE A 1 194 ? 9.911 -0.450 3.972 1.00 98.19 194 ILE A N 1
ATOM 1500 C CA . ILE A 1 194 ? 9.020 0.497 3.283 1.00 98.19 194 ILE A CA 1
ATOM 1501 C C . ILE A 1 194 ? 7.877 0.938 4.207 1.00 98.19 194 ILE A C 1
ATOM 1503 O O . ILE A 1 194 ? 7.633 2.137 4.372 1.00 98.19 194 ILE A O 1
ATOM 1507 N N . 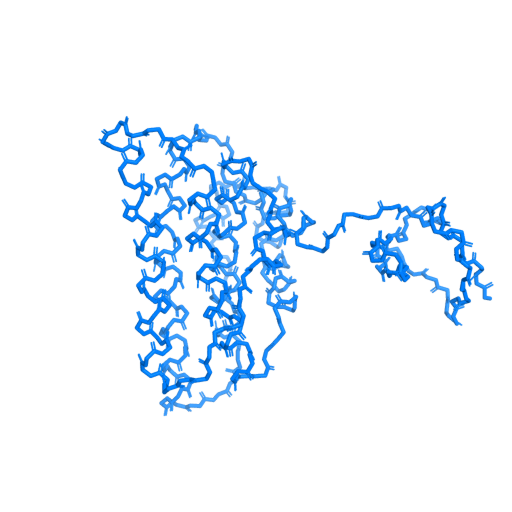CYS A 1 195 ? 7.192 -0.018 4.835 1.00 97.69 195 CYS A N 1
ATOM 1508 C CA . CYS A 1 195 ? 6.111 0.254 5.777 1.00 97.69 195 CYS A CA 1
ATOM 1509 C C . CYS A 1 195 ? 6.599 1.027 7.015 1.00 97.69 195 CYS A C 1
ATOM 1511 O O . CYS A 1 195 ? 5.953 1.990 7.428 1.00 97.69 195 CYS A O 1
ATOM 1513 N N . ASP A 1 196 ? 7.751 0.669 7.580 1.00 95.50 196 ASP A N 1
ATOM 1514 C CA . ASP A 1 196 ? 8.331 1.329 8.753 1.00 95.50 196 ASP A CA 1
ATOM 1515 C C . ASP A 1 196 ? 8.722 2.779 8.443 1.00 95.50 196 ASP A C 1
ATOM 1517 O O . ASP A 1 196 ? 8.395 3.690 9.211 1.00 95.50 196 ASP A O 1
ATOM 1521 N N . THR A 1 197 ? 9.336 3.019 7.280 1.00 96.94 197 THR A N 1
ATOM 1522 C CA . THR A 1 197 ? 9.686 4.366 6.801 1.00 96.94 197 THR A CA 1
ATOM 1523 C C . THR A 1 197 ? 8.432 5.212 6.575 1.00 96.94 197 THR A C 1
ATOM 1525 O O . THR A 1 197 ? 8.376 6.378 6.978 1.00 96.94 197 THR A O 1
ATOM 1528 N N . ASN A 1 198 ? 7.384 4.621 5.993 1.00 98.19 198 ASN A N 1
ATOM 1529 C CA . ASN A 1 198 ? 6.091 5.275 5.820 1.00 98.19 198 ASN A CA 1
ATOM 1530 C C . ASN A 1 198 ? 5.476 5.693 7.166 1.00 98.19 198 ASN A C 1
ATOM 1532 O O . ASN A 1 198 ? 5.093 6.853 7.336 1.00 98.19 198 ASN A O 1
ATOM 1536 N N . ILE A 1 199 ? 5.443 4.792 8.152 1.00 96.75 199 ILE A N 1
ATOM 1537 C CA . ILE A 1 199 ? 4.916 5.103 9.485 1.00 96.75 199 ILE A CA 1
ATOM 1538 C C . ILE A 1 199 ? 5.760 6.163 10.194 1.00 96.75 199 ILE A C 1
ATOM 1540 O O . ILE A 1 199 ? 5.188 7.052 10.822 1.00 96.75 199 ILE A O 1
ATOM 1544 N N . ALA A 1 200 ? 7.090 6.111 10.106 1.00 95.19 200 ALA A N 1
ATOM 1545 C CA . ALA A 1 200 ? 7.959 7.115 10.718 1.00 95.19 200 ALA A CA 1
ATOM 1546 C C . ALA A 1 200 ? 7.650 8.523 10.178 1.00 95.19 200 ALA A C 1
ATOM 1548 O O . ALA A 1 200 ? 7.361 9.436 10.959 1.00 95.19 200 ALA A O 1
ATOM 1549 N N . LYS A 1 201 ? 7.586 8.662 8.845 1.00 94.12 201 LYS A N 1
ATOM 1550 C CA . LYS A 1 201 ? 7.186 9.895 8.146 1.00 94.12 201 LYS A CA 1
ATOM 1551 C C . LYS A 1 201 ? 5.819 10.397 8.622 1.00 94.12 201 LYS A C 1
ATOM 1553 O O . LYS A 1 201 ? 5.651 11.572 8.950 1.00 94.12 201 LYS A O 1
ATOM 1558 N N . LEU A 1 202 ? 4.823 9.512 8.681 1.00 94.69 202 LEU A N 1
ATOM 1559 C CA . LEU A 1 202 ? 3.459 9.890 9.054 1.00 94.69 202 LEU A CA 1
ATOM 1560 C C . LEU A 1 202 ? 3.318 10.219 10.544 1.00 94.69 202 LEU A C 1
ATOM 1562 O O . LEU A 1 202 ? 2.555 11.117 10.881 1.00 94.69 202 LEU A O 1
ATOM 1566 N N . LYS A 1 203 ? 4.064 9.563 11.442 1.00 92.75 203 LYS A N 1
ATOM 1567 C CA . LYS A 1 203 ? 4.097 9.900 12.876 1.00 92.75 203 LYS A CA 1
ATOM 1568 C C . LYS A 1 203 ? 4.695 11.280 13.123 1.00 92.75 203 LYS A C 1
ATOM 1570 O O . LYS A 1 203 ? 4.177 12.006 13.964 1.00 92.75 203 LYS A O 1
ATOM 1575 N N . GLN A 1 204 ? 5.740 11.648 12.385 1.00 92.12 204 GLN A N 1
ATOM 1576 C CA . GLN A 1 204 ? 6.314 12.991 12.456 1.00 92.12 204 GLN A CA 1
ATOM 1577 C C . GLN A 1 204 ? 5.306 14.051 11.994 1.00 92.12 204 GLN A C 1
ATOM 1579 O O . GLN A 1 204 ? 5.188 15.107 12.611 1.00 92.12 204 GLN A O 1
ATOM 1584 N N . ARG A 1 205 ? 4.550 13.755 10.930 1.00 91.19 205 ARG A N 1
ATOM 1585 C CA . ARG A 1 205 ? 3.529 14.663 10.387 1.00 91.19 205 ARG A CA 1
ATOM 1586 C C . ARG A 1 205 ? 2.270 14.749 11.258 1.00 91.19 205 ARG A C 1
ATOM 1588 O O . ARG A 1 205 ? 1.661 15.809 11.368 1.00 91.19 205 ARG A O 1
ATOM 1595 N N . TYR A 1 206 ? 1.879 13.631 11.859 1.00 92.69 206 TYR A N 1
ATOM 1596 C CA . TYR A 1 206 ? 0.629 13.442 12.592 1.00 92.69 206 TYR A CA 1
ATOM 1597 C C . TYR A 1 206 ? 0.897 12.787 13.960 1.00 92.69 206 TYR A C 1
ATOM 1599 O O . TYR A 1 206 ? 0.509 11.629 14.177 1.00 92.69 206 TYR A O 1
ATOM 1607 N N . PRO A 1 207 ? 1.568 13.495 14.894 1.00 91.06 207 PRO A N 1
ATOM 1608 C CA . PRO A 1 207 ? 1.928 12.935 16.199 1.00 91.06 207 PRO A CA 1
ATOM 1609 C C . PRO A 1 207 ? 0.689 12.484 16.982 1.00 91.06 207 PRO A C 1
ATOM 1611 O O . PRO A 1 207 ? 0.631 11.334 17.425 1.00 91.06 207 PRO A O 1
ATOM 1614 N N . GLU A 1 208 ? -0.341 13.335 17.000 1.00 91.06 208 GLU A N 1
ATOM 1615 C CA . GLU A 1 208 ? -1.637 13.119 17.661 1.00 91.06 208 GLU A CA 1
ATOM 1616 C C . GLU A 1 208 ? -2.722 12.574 16.708 1.00 91.06 208 GLU A C 1
ATOM 1618 O O . GLU A 1 208 ? -3.915 12.650 16.990 1.00 91.06 208 GLU A O 1
ATOM 1623 N N . GLY A 1 209 ? -2.320 12.035 15.552 1.00 91.06 209 GLY A N 1
ATOM 1624 C CA . GLY A 1 209 ? -3.235 11.611 14.490 1.00 91.06 209 GLY A CA 1
ATOM 1625 C C . GLY A 1 209 ? -3.541 12.707 13.463 1.00 91.06 209 GLY A C 1
ATOM 1626 O O . GLY A 1 209 ? -2.980 13.810 13.497 1.00 91.06 209 GLY A O 1
ATOM 1627 N N . PHE A 1 210 ? -4.373 12.361 12.477 1.00 92.44 210 PHE A N 1
ATOM 1628 C CA . PHE A 1 210 ? -4.652 13.237 11.338 1.00 92.44 210 PHE A CA 1
ATOM 1629 C C . PHE A 1 210 ? -5.222 14.589 11.779 1.00 92.44 210 PHE A C 1
ATOM 1631 O O . PHE A 1 210 ? -6.167 14.664 12.562 1.00 92.44 210 PHE A O 1
ATOM 1638 N N . ASN A 1 211 ? -4.702 15.665 11.193 1.00 91.31 211 ASN A N 1
ATOM 1639 C CA . ASN A 1 211 ? -5.303 16.990 11.264 1.00 91.31 211 ASN A CA 1
ATOM 1640 C C . ASN A 1 211 ? -5.044 17.756 9.958 1.00 91.31 211 ASN A C 1
ATOM 1642 O O . ASN A 1 211 ? -4.009 17.579 9.308 1.00 91.31 211 ASN A O 1
ATOM 1646 N N . SER A 1 212 ? -5.981 18.627 9.574 1.00 90.69 212 SER A N 1
ATOM 1647 C CA . SER A 1 212 ? -5.906 19.358 8.303 1.00 90.69 212 SER A CA 1
ATOM 1648 C C . SER A 1 212 ? -4.684 20.276 8.217 1.00 90.69 212 SER A C 1
ATOM 1650 O O . SER A 1 212 ? -4.088 20.392 7.150 1.00 90.69 212 SER A O 1
ATOM 1652 N N . ALA A 1 213 ? -4.265 20.886 9.332 1.00 88.75 213 ALA A N 1
ATOM 1653 C CA . ALA A 1 213 ? -3.108 21.779 9.357 1.00 88.75 213 ALA A CA 1
ATOM 1654 C C . ALA A 1 213 ? -1.809 21.049 8.976 1.00 88.75 213 ALA A C 1
ATOM 1656 O O . ALA A 1 213 ? -1.062 21.552 8.143 1.00 88.75 213 ALA A O 1
ATOM 1657 N N . GLY A 1 214 ? -1.573 19.843 9.502 1.00 85.81 214 GLY A N 1
ATOM 1658 C CA . GLY A 1 214 ? -0.426 19.002 9.140 1.00 85.81 214 GLY A CA 1
ATOM 1659 C C . GLY A 1 214 ? -0.511 18.413 7.727 1.00 85.81 214 GLY A C 1
ATOM 1660 O O . GLY A 1 214 ? 0.504 18.038 7.149 1.00 85.81 214 GLY A O 1
ATOM 1661 N N . SER A 1 215 ? -1.711 18.334 7.140 1.00 86.38 215 SER A N 1
ATOM 1662 C CA . SER A 1 215 ? -1.890 17.949 5.731 1.00 86.38 215 SER A CA 1
ATOM 1663 C C . SER A 1 215 ? -1.523 19.077 4.759 1.00 86.38 215 SER A C 1
ATOM 1665 O O . SER A 1 215 ? -0.919 18.812 3.718 1.00 86.38 215 SER A O 1
ATOM 1667 N N . ILE A 1 216 ? -1.860 20.321 5.116 1.00 87.94 216 ILE A N 1
ATOM 1668 C CA . ILE A 1 216 ? -1.573 21.528 4.327 1.00 87.94 216 ILE A CA 1
ATOM 1669 C C . ILE A 1 216 ? -0.103 21.934 4.482 1.00 87.94 216 ILE A C 1
ATOM 1671 O O . ILE A 1 216 ? 0.596 22.138 3.493 1.00 87.94 216 ILE A O 1
ATOM 1675 N N . ASN A 1 217 ? 0.383 22.007 5.720 1.00 85.69 217 ASN A N 1
ATOM 1676 C CA . ASN A 1 217 ? 1.739 22.439 6.044 1.00 85.69 217 ASN A CA 1
ATOM 1677 C C . ASN A 1 217 ? 2.687 21.238 6.058 1.00 85.69 217 ASN A C 1
ATOM 1679 O O . ASN A 1 217 ? 3.196 20.843 7.107 1.00 85.69 217 ASN A O 1
ATOM 1683 N N . ARG A 1 218 ? 2.880 20.619 4.889 1.00 77.44 218 ARG A N 1
ATOM 1684 C CA . ARG A 1 218 ? 3.793 19.482 4.744 1.00 77.44 218 ARG A CA 1
ATOM 1685 C C . ARG A 1 218 ? 5.223 19.963 5.002 1.00 77.44 218 ARG A C 1
ATOM 1687 O O . ARG A 1 218 ? 5.781 20.682 4.179 1.00 77.44 218 ARG A O 1
ATOM 1694 N N . THR A 1 219 ? 5.814 19.570 6.127 1.00 61.78 219 THR A N 1
ATOM 1695 C CA . THR A 1 219 ? 7.265 19.673 6.309 1.00 61.78 219 THR A CA 1
ATOM 1696 C C . THR A 1 219 ? 7.910 18.708 5.318 1.00 61.78 219 THR A C 1
ATOM 1698 O O . THR A 1 219 ? 7.558 17.522 5.313 1.00 61.78 219 THR A O 1
ATOM 1701 N N . ILE A 1 220 ? 8.740 19.256 4.427 1.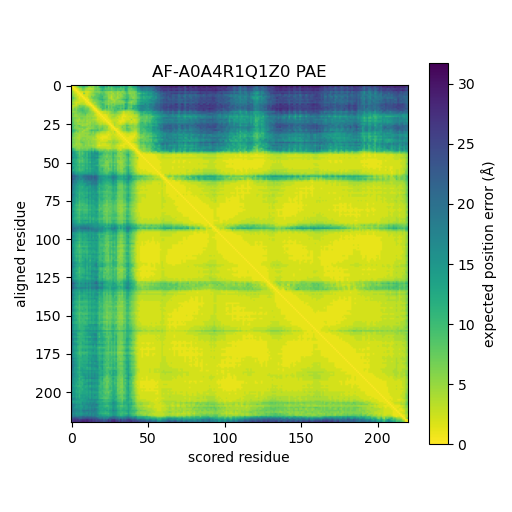00 50.88 220 ILE A N 1
ATOM 1702 C CA . ILE A 1 220 ? 9.535 18.510 3.443 1.00 50.88 220 ILE A CA 1
ATOM 1703 C C . ILE A 1 220 ? 10.605 17.721 4.189 1.00 50.88 220 ILE A C 1
ATOM 1705 O O . ILE A 1 220 ? 11.228 18.324 5.095 1.00 50.88 220 ILE A O 1
#

Foldseek 3Di:
DDWDADPPPRDTDDDPDDDDAQDWDADPVRFIWGDHPNDTDGDDDLQQVLLVLLQLQDDPPDALLVLLLVLLVQLLVLLVQLLVLVVCCVVPNDDCVSNLQSLQSNSSSLSSNCVSLVHRVVVLLVPQDADDDDDPVVLSVQLSVLSVVSNVVSCCVNPVVDDDDSVVNSVSSSSNSNSSVNVCVVNVHDPSVSSVVSSVLSCVLQVSHYDVVSVVPPDD

Radius of gyration: 18.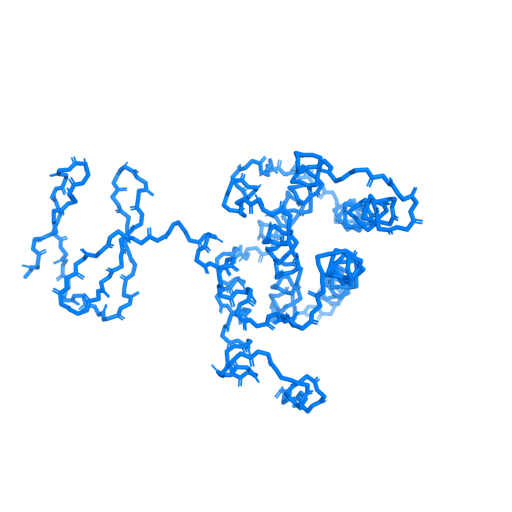83 Å; Cα contacts (8 Å, |Δi|>4): 277; chains: 1; bounding box: 46×46×50 Å

InterPro domains:
  IPR011379 NTP Pyrophosphohydrolase MazG-related, GP37 [cd11541] (49-121)

Sequence (220 aa):
MAKKQCPNCGITWLELSIPVEGQKTSCMCEKTFVFQNGNWHEGFPYFEEYQRLAERTANNGQGAMQRLGNFGMGIAGETAEFIDAVVNFEIAGGNHEAMIKEAGDVNWYCATLCTTAGISYQVVVEAAEEAAPALLYVCIGRLSKASGDVTEYLKKVVYHGHELDQAKLGKLIGNVLSWMKLFCKRYNLNMQDICDTNIAKLKQRYPEGFNSAGSINRTI

Solvent-accessible surface area (backbone atoms only — not comparable to full-atom values): 11970 Å² total; per-residue (Å²): 114,53,80,46,64,41,92,86,76,64,55,67,50,78,36,92,56,85,85,50,83,68,41,72,49,69,49,99,80,72,45,27,30,29,28,48,94,94,40,78,39,87,35,65,51,72,46,45,46,48,30,54,58,44,46,49,53,41,77,80,92,54,56,62,58,58,44,44,46,50,39,26,51,45,29,38,52,30,44,50,52,24,52,50,36,50,51,47,36,72,74,72,51,84,77,62,62,59,38,38,53,25,50,16,50,29,50,42,29,51,23,42,48,20,58,66,64,75,43,64,41,40,60,31,60,70,67,25,55,83,50,75,93,69,58,67,72,55,49,52,53,49,34,54,49,25,30,44,49,39,26,57,51,32,47,39,32,59,75,67,73,42,80,85,56,55,69,60,49,42,52,35,48,14,49,31,48,10,41,49,52,42,50,24,63,73,69,74,49,55,72,64,60,22,47,51,51,37,50,53,57,46,42,74,56,22,75,92,28,54,52,72,66,47,66,71,61,62,83,127

Secondary structure (DSSP, 8-state):
-EEEE-TTT--EEEESSPPPTT-EEE-TT--EEEEETTEEEEEPPHHHHHHHHHHHTS-TTS-HHHHHHHHHHHHHHHHHHHHHHHHHHHHH---SHHHHHHHHHHHHHHHHHHHHHT--HHHHHHHSPPPPP--HHHHHHHHHHHHHHHHHHHHHHHHH-----HHHHHHHHHHHHHHHHHHHHHTT--HHHHHHHHHHHHHHH-TTS--HHHHHS---

pLDDT: mean 90.55, std 10.72, range [50.88, 98.81]

Organism: NCBI:txid244830